Protein AF-A0A7V8FMD2-F1 (afdb_monomer)

Nearest PDB structures (foldseek):
  2rfq-assembly1_D  TM=7.035E-01  e=1.955E-19  Rhodococcus jostii RHA1
  2rfq-assembly1_B  TM=6.817E-01  e=6.940E-20  Rhodococcus jostii RHA1
  2rfq-assembly1_A  TM=6.848E-01  e=2.078E-19  Rhodococcus jostii RHA1
  3afe-assembly1_A  TM=6.856E-01  e=2.235E-18  Mycobacterium tuberculosis
  3afe-assembly1_C  TM=7.061E-01  e=1.477E-17  Mycobacterium tuberculosis

InterPro domains:
  IPR009100 Acyl-CoA dehydrogenase/oxidase, N-terminal and middle domain superfamily [SSF56645] (20-206)
  IPR037069 Acyl-CoA dehydrogenase/oxidase, N-terminal domain superfamily [G3DSA:1.10.540.10] (6-111)
  IPR046373 Acyl-CoA oxidase/dehydrogenase, middle domain superfamily [G3DSA:2.40.110.10] (114-206)

Foldseek 3Di:
DPPVQPDPDQADDPVLLVVLVVVCVVVCVVCVVVCVVVVHRDVVRVVSCVSSQNVQQCPDNVVRHDNVLVVVVVVPVLVSVQVVQQVVVVLVQLLFAPVLVCVQCVVPVPFREWEDEDPPFKAWEDDPQFIFIWGKAFQGFPLVVGQKYKYWHWYQDPVRDIWIKIFIDGSVQKDWDPDQDDPPSSVRSGTMITHDRHTGGHRRMWTPCSVVVQQNGNSSVPDVDPSRHGPPVVVVVVVVVVVVVVVVPVVDDDDDDDDDDDDDDDDDDDDDDDDDDDDDDD

Secondary structure (DSSP, 8-state):
--TTS-S---S--HHHHHHHHHHHHHHHHHHHHHHHHHTS--HHHHHHHHHTTGGGTTS-GGGTS--HHHHHHHH-HHHHHHHHHHHHHHHHHTTS-HHHHIIIIIT-TT--EEEE--TTSEEEEEETTEEEEEEEES--TTTTT-SEEEEEEEEE-TTS-EEEEEEEEEGGGPEEE-----SSSGGG---EEEEEEEEEEGGGEEEHHHHHSSS-SGGGGT---TTTS-THHHHHHHHHHHHHHHHTTTTS------------------------------

Solvent-accessible surface area (backbone atoms only — not comparable to full-atom values): 16215 Å² total; per-residue (Å²): 137,74,81,84,74,76,67,87,71,64,73,54,49,74,69,57,48,51,54,42,53,60,71,40,48,67,61,51,60,70,45,41,66,58,22,61,76,66,74,43,78,46,71,68,54,52,51,49,42,54,74,57,48,66,82,20,66,76,31,54,56,96,78,53,12,26,32,64,52,59,57,44,30,73,79,35,55,17,57,23,50,30,51,54,45,26,56,52,39,48,62,52,50,52,36,26,29,61,70,39,46,46,68,47,41,66,82,33,77,80,64,37,24,19,45,44,87,48,87,87,46,20,45,31,45,82,50,90,76,25,30,29,34,28,33,59,46,68,59,20,37,26,50,86,75,22,53,30,34,35,40,31,24,37,28,63,48,99,84,70,45,85,40,54,33,36,37,57,41,57,36,91,76,48,49,75,44,97,63,59,84,63,97,64,56,59,74,19,38,36,22,28,38,35,36,77,67,41,77,41,51,51,52,39,37,42,44,52,64,33,72,68,52,39,30,61,18,60,8,27,78,76,38,81,49,76,94,47,34,34,81,57,59,63,55,56,55,51,53,53,49,52,54,56,55,52,66,68,60,76,78,68,81,90,82,85,80,88,88,87,90,86,81,88,83,88,86,84,87,81,92,88,81,89,85,89,80,88,80,87,88,134

Organism: NCBI:txid1177982

pLDDT: mean 76.27, std 21.9, range [31.41, 98.62]

Radius of gyration: 27.49 Å; Cα contacts (8 Å, |Δi|>4): 417; chains: 1; bounding box: 80×67×60 Å

Structure (mmCIF, N/CA/C/O backbone):
data_AF-A0A7V8FMD2-F1
#
_entry.id   AF-A0A7V8FMD2-F1
#
loop_
_atom_site.group_PDB
_atom_site.id
_atom_site.type_symbol
_atom_site.label_atom_id
_atom_site.label_alt_id
_atom_site.label_comp_id
_atom_site.label_asym_id
_atom_site.label_entity_id
_atom_site.label_seq_id
_atom_site.pdbx_PDB_ins_code
_atom_site.Cartn_x
_atom_site.Cartn_y
_atom_site.Cartn_z
_atom_site.occupancy
_atom_site.B_iso_or_equiv
_atom_site.auth_seq_id
_atom_site.auth_comp_id
_atom_site.auth_asym_id
_atom_site.auth_atom_id
_atom_site.pdbx_PDB_model_num
ATOM 1 N N . MET A 1 1 ? 25.837 -16.710 -28.869 1.00 41.41 1 MET A N 1
ATOM 2 C CA . MET A 1 1 ? 25.405 -16.122 -27.575 1.00 41.41 1 MET A CA 1
ATOM 3 C C . MET A 1 1 ? 25.857 -14.673 -27.370 1.00 41.41 1 MET A C 1
ATOM 5 O O . MET A 1 1 ? 25.422 -14.062 -26.405 1.00 41.41 1 MET A O 1
ATOM 9 N N . GLU A 1 2 ? 26.666 -14.093 -28.263 1.00 33.00 2 GLU A N 1
ATOM 10 C CA . GLU A 1 2 ? 27.231 -12.740 -28.097 1.00 33.00 2 GLU A CA 1
ATOM 11 C C . GLU A 1 2 ? 26.461 -11.646 -28.868 1.00 33.00 2 GLU A C 1
ATOM 13 O O . GLU A 1 2 ? 26.586 -10.457 -28.595 1.00 33.00 2 GLU A O 1
ATOM 18 N N . THR A 1 3 ? 25.579 -12.041 -29.788 1.00 36.00 3 THR A N 1
ATOM 19 C CA . THR A 1 3 ? 24.938 -11.143 -30.763 1.00 36.00 3 THR A CA 1
ATOM 20 C C . THR A 1 3 ? 23.769 -10.312 -30.206 1.00 36.00 3 THR A C 1
ATOM 22 O O . THR A 1 3 ? 23.317 -9.380 -30.859 1.00 36.00 3 THR A O 1
ATOM 25 N N . VAL A 1 4 ? 23.287 -10.587 -28.986 1.00 42.62 4 VAL A N 1
ATOM 26 C CA . VAL A 1 4 ? 22.126 -9.883 -28.386 1.00 42.62 4 VAL A CA 1
ATOM 27 C C . VAL A 1 4 ? 22.539 -8.623 -27.599 1.00 42.62 4 VAL A C 1
ATOM 29 O O . VAL A 1 4 ? 21.689 -7.870 -27.126 1.00 42.62 4 VAL A O 1
ATOM 32 N N . LEU A 1 5 ? 23.842 -8.358 -27.447 1.00 43.47 5 LEU A N 1
ATOM 33 C CA . LEU A 1 5 ? 24.347 -7.272 -26.594 1.00 43.47 5 LEU A CA 1
ATOM 34 C C . LEU A 1 5 ? 24.591 -5.933 -27.315 1.00 43.47 5 LEU A C 1
ATOM 36 O O . LEU A 1 5 ? 24.797 -4.939 -26.626 1.00 43.47 5 LEU A O 1
ATOM 40 N N . ASN A 1 6 ? 24.518 -5.875 -28.652 1.00 38.69 6 ASN A N 1
ATOM 41 C CA . ASN A 1 6 ? 24.980 -4.711 -29.432 1.00 38.69 6 ASN A CA 1
ATOM 42 C C . ASN A 1 6 ? 23.919 -3.982 -30.282 1.00 38.69 6 ASN A C 1
ATOM 44 O O . ASN A 1 6 ? 24.276 -3.132 -31.093 1.00 38.69 6 ASN A O 1
ATOM 48 N N . ALA A 1 7 ? 22.622 -4.238 -30.098 1.00 35.38 7 ALA A N 1
ATOM 49 C CA . ALA A 1 7 ? 21.600 -3.376 -30.702 1.00 35.38 7 ALA A CA 1
ATOM 50 C C . ALA A 1 7 ? 21.401 -2.105 -29.847 1.00 35.38 7 ALA A C 1
ATOM 52 O O . ALA A 1 7 ? 21.340 -2.222 -28.617 1.00 35.38 7 ALA A O 1
ATOM 53 N N . PRO A 1 8 ? 21.260 -0.898 -30.438 1.00 39.81 8 PRO A N 1
ATOM 54 C CA . PRO A 1 8 ? 20.823 0.280 -29.696 1.00 39.81 8 PRO A CA 1
ATOM 55 C C . PRO A 1 8 ? 19.402 0.004 -29.200 1.00 39.81 8 PRO A C 1
ATOM 57 O O . PRO A 1 8 ? 18.446 0.096 -29.963 1.00 39.81 8 PRO A O 1
ATOM 60 N N . ARG A 1 9 ? 19.268 -0.434 -27.941 1.00 49.41 9 ARG A N 1
ATOM 61 C CA . ARG A 1 9 ? 17.976 -0.851 -27.389 1.00 49.41 9 ARG A CA 1
ATOM 62 C C . ARG A 1 9 ? 17.049 0.360 -27.293 1.00 49.41 9 ARG A C 1
ATOM 64 O O . ARG A 1 9 ? 17.129 1.143 -26.343 1.00 49.41 9 ARG A O 1
ATOM 71 N N . SER A 1 10 ? 16.196 0.490 -28.309 1.00 55.47 10 SER A N 1
ATOM 72 C CA . SER A 1 10 ? 14.899 1.153 -28.256 1.00 55.47 10 SER A CA 1
ATOM 73 C C . SER A 1 10 ? 14.120 0.688 -27.019 1.00 55.47 10 SER A C 1
ATOM 75 O O . SER A 1 10 ? 14.460 -0.318 -26.400 1.00 55.47 10 SER A O 1
ATOM 77 N N . VAL A 1 11 ? 13.141 1.506 -26.620 1.00 52.53 11 VAL A N 1
ATOM 78 C CA . VAL A 1 11 ? 12.255 1.361 -25.448 1.00 52.53 11 VAL A CA 1
ATOM 79 C C . VAL A 1 11 ? 12.168 -0.081 -24.930 1.00 52.53 11 VAL A C 1
ATOM 81 O O . VAL A 1 11 ? 11.695 -0.953 -25.646 1.00 52.53 11 VAL A O 1
ATOM 84 N N . LEU A 1 12 ? 12.608 -0.308 -23.689 1.00 60.19 12 LEU A N 1
ATOM 85 C CA . LEU A 1 12 ? 12.536 -1.624 -23.048 1.00 60.19 12 LEU A CA 1
ATOM 86 C C . LEU A 1 12 ? 11.069 -1.998 -22.790 1.00 60.19 12 LEU A C 1
ATOM 88 O O . LEU A 1 12 ? 10.354 -1.214 -22.158 1.00 60.19 12 LEU A O 1
ATOM 92 N N . ASP A 1 13 ? 10.645 -3.174 -23.252 1.00 65.25 13 ASP A N 1
ATOM 93 C CA . ASP A 1 13 ? 9.372 -3.786 -22.866 1.00 65.25 13 ASP A CA 1
ATOM 94 C C . ASP A 1 13 ? 9.493 -4.470 -21.488 1.00 65.25 13 ASP A C 1
ATOM 96 O O . ASP A 1 13 ? 10.574 -4.894 -21.068 1.00 65.25 13 ASP A O 1
ATOM 100 N N . SER A 1 14 ? 8.383 -4.584 -20.759 1.00 60.62 14 SER A N 1
ATOM 101 C CA . SER A 1 14 ? 8.321 -5.276 -19.466 1.00 60.62 14 SER A CA 1
ATOM 102 C C . SER A 1 14 ? 8.755 -6.742 -19.597 1.00 60.62 14 SER A C 1
ATOM 104 O O . SER A 1 14 ? 9.478 -7.241 -18.734 1.00 60.62 14 SER A O 1
ATOM 106 N N . ALA A 1 15 ? 8.393 -7.410 -20.701 1.00 62.34 15 ALA A N 1
ATOM 107 C CA . ALA A 1 15 ? 8.840 -8.770 -21.006 1.00 62.34 15 ALA A CA 1
ATOM 108 C C . ALA A 1 15 ? 10.363 -8.848 -21.240 1.00 62.34 15 ALA A C 1
ATOM 110 O O . ALA A 1 15 ? 11.024 -9.759 -20.736 1.00 62.34 15 ALA A O 1
ATOM 111 N N . ASP A 1 16 ? 10.947 -7.847 -21.909 1.00 71.19 16 ASP A N 1
ATOM 112 C CA . ASP A 1 16 ? 12.396 -7.766 -22.142 1.00 71.19 16 ASP A CA 1
ATOM 113 C C . ASP A 1 16 ? 13.184 -7.565 -20.842 1.00 71.19 16 ASP A C 1
ATOM 115 O O . ASP A 1 16 ? 14.291 -8.086 -20.687 1.00 71.19 16 ASP A O 1
ATOM 119 N N . LEU A 1 17 ? 12.625 -6.818 -19.886 1.00 71.56 17 LEU A N 1
ATOM 120 C CA . LEU A 1 17 ? 13.235 -6.591 -18.575 1.00 71.56 17 LEU A CA 1
ATOM 121 C C . LEU A 1 17 ? 13.234 -7.858 -17.714 1.00 71.56 17 LEU A C 1
ATOM 123 O O . LEU A 1 17 ? 14.233 -8.134 -17.046 1.00 71.56 17 LEU A O 1
ATOM 127 N N . VAL A 1 18 ? 12.156 -8.647 -17.762 1.00 73.19 18 VAL A N 1
ATOM 128 C CA . VAL A 1 18 ? 12.085 -9.951 -17.086 1.00 73.19 18 VAL A CA 1
ATOM 129 C C . VAL A 1 18 ? 13.091 -10.924 -17.703 1.00 73.19 18 VAL A C 1
ATOM 131 O O . VAL A 1 18 ? 13.931 -11.461 -16.980 1.00 73.19 18 VAL A O 1
ATOM 134 N N . ALA A 1 19 ? 13.115 -11.064 -19.030 1.00 76.94 19 ALA A N 1
ATOM 135 C CA . ALA A 1 19 ? 14.080 -11.924 -19.719 1.00 76.94 19 ALA A CA 1
ATOM 136 C C . ALA A 1 19 ? 15.542 -11.494 -19.462 1.00 76.94 19 ALA A C 1
ATOM 138 O O . ALA A 1 19 ? 16.426 -12.326 -19.238 1.00 76.94 19 ALA A O 1
ATOM 139 N N . ALA A 1 20 ? 15.816 -10.184 -19.431 1.00 78.12 20 ALA A N 1
ATOM 140 C CA . ALA A 1 20 ? 17.133 -9.654 -19.080 1.00 78.12 20 ALA A CA 1
ATOM 141 C C . ALA A 1 20 ? 17.520 -9.960 -17.623 1.00 78.12 20 ALA A C 1
ATOM 143 O O . ALA A 1 20 ? 18.693 -10.230 -17.345 1.00 78.12 20 ALA A O 1
ATOM 144 N N . ALA A 1 21 ? 16.562 -9.938 -16.691 1.00 78.50 21 ALA A N 1
ATOM 145 C CA . ALA A 1 21 ? 16.792 -10.313 -15.299 1.00 78.50 21 ALA A CA 1
ATOM 146 C C . ALA A 1 21 ? 17.094 -11.813 -15.164 1.00 78.50 21 ALA A C 1
ATOM 148 O O . ALA A 1 21 ? 18.040 -12.182 -14.464 1.00 78.50 21 ALA A O 1
ATOM 149 N N . GLU A 1 22 ? 16.365 -12.672 -15.880 1.00 81.00 22 GLU A N 1
ATOM 150 C CA . GLU A 1 22 ? 16.595 -14.121 -15.898 1.00 81.00 22 GLU A CA 1
ATOM 151 C C . GLU A 1 22 ? 17.977 -14.478 -16.459 1.00 81.00 22 GLU A C 1
ATOM 153 O O . GLU A 1 22 ? 18.739 -15.224 -15.835 1.00 81.00 22 GLU A O 1
ATOM 158 N N . ALA A 1 23 ? 18.369 -13.863 -17.577 1.00 86.38 23 ALA A N 1
ATOM 159 C CA . ALA A 1 23 ? 19.679 -14.073 -18.195 1.00 86.38 23 ALA A CA 1
ATOM 160 C C . ALA A 1 23 ? 20.858 -13.634 -17.300 1.00 86.38 23 ALA A C 1
ATOM 162 O O . ALA A 1 23 ? 21.989 -14.100 -17.469 1.00 86.38 23 ALA A O 1
ATOM 163 N N . MET A 1 24 ? 20.617 -12.750 -16.327 1.00 85.06 24 MET A N 1
ATOM 164 C CA . MET A 1 24 ? 21.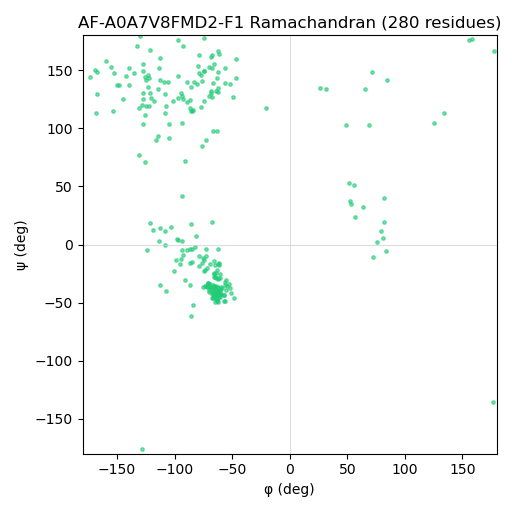625 -12.301 -15.365 1.00 85.06 24 MET A CA 1
ATOM 165 C C . MET A 1 24 ? 21.876 -13.302 -14.230 1.00 85.06 24 MET A C 1
ATOM 167 O O . MET A 1 24 ? 22.926 -13.226 -13.584 1.00 85.06 24 MET A O 1
ATOM 171 N N . ILE A 1 25 ? 20.968 -14.255 -13.986 1.00 82.12 25 ILE A N 1
ATOM 172 C CA . ILE A 1 25 ? 21.018 -15.157 -12.823 1.00 82.12 25 ILE A CA 1
ATOM 173 C C . ILE A 1 25 ? 22.338 -15.947 -12.729 1.00 82.12 25 ILE A C 1
ATOM 175 O O . ILE A 1 25 ? 22.939 -15.929 -11.648 1.00 82.12 25 ILE A O 1
ATOM 179 N N . PRO A 1 26 ? 22.851 -16.609 -13.790 1.00 89.56 26 PRO A N 1
ATOM 180 C CA . PRO A 1 26 ? 24.098 -17.374 -13.695 1.00 89.56 26 PRO A CA 1
ATOM 181 C C . PRO A 1 26 ? 25.302 -16.495 -13.333 1.00 89.56 26 PRO A C 1
ATOM 183 O O . PRO A 1 26 ? 26.081 -16.838 -12.444 1.00 89.56 26 PRO A O 1
ATOM 186 N N . PHE A 1 27 ? 25.404 -15.317 -13.953 1.00 88.25 27 PHE A N 1
ATOM 187 C CA . PHE A 1 27 ? 26.476 -14.357 -13.6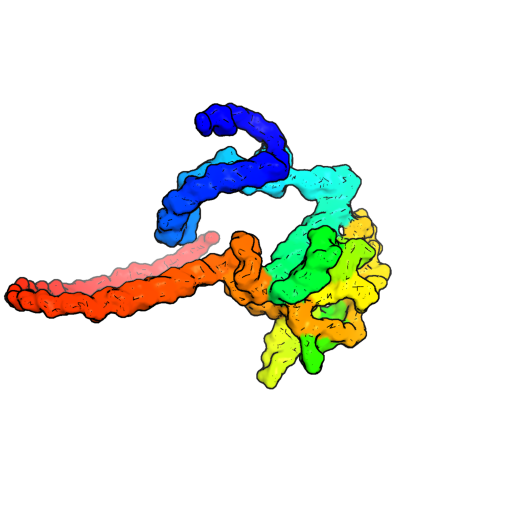91 1.00 88.25 27 PHE A CA 1
ATOM 188 C C . PHE A 1 27 ? 26.415 -13.797 -12.262 1.00 88.25 27 PHE A C 1
ATOM 190 O O . PHE A 1 27 ? 27.432 -13.707 -11.577 1.00 88.25 27 PHE A O 1
ATOM 197 N N . LEU A 1 28 ? 25.222 -13.443 -11.776 1.00 85.38 28 LEU A N 1
ATOM 198 C CA . LEU A 1 28 ? 25.057 -12.947 -10.409 1.00 85.38 28 LEU A CA 1
ATOM 199 C C . LEU A 1 28 ? 25.382 -14.028 -9.369 1.00 85.38 28 LEU A C 1
ATOM 201 O O . LEU A 1 28 ? 25.963 -13.710 -8.333 1.00 85.38 28 LEU A O 1
ATOM 205 N N . ARG A 1 29 ? 25.063 -15.302 -9.646 1.00 80.06 29 ARG A N 1
ATOM 206 C CA . ARG A 1 29 ? 25.451 -16.436 -8.788 1.00 80.06 29 ARG A CA 1
ATOM 207 C C . ARG A 1 29 ? 26.969 -16.582 -8.699 1.00 80.06 29 ARG A C 1
ATOM 209 O O . ARG A 1 29 ? 27.485 -16.739 -7.596 1.00 80.06 29 ARG A O 1
ATOM 216 N N . GLU A 1 30 ? 27.673 -16.463 -9.822 1.00 91.50 30 GLU A N 1
ATOM 217 C CA . GLU A 1 30 ? 29.141 -16.480 -9.866 1.00 91.50 30 GLU A CA 1
ATOM 218 C C . GLU A 1 30 ? 29.757 -15.327 -9.049 1.00 91.50 30 GLU A C 1
ATOM 220 O O . GLU A 1 30 ? 30.705 -15.536 -8.294 1.00 91.50 30 GLU A O 1
ATOM 225 N N . LYS A 1 31 ? 29.197 -14.110 -9.143 1.00 87.12 31 LYS A N 1
ATOM 226 C CA . LYS A 1 31 ? 29.708 -12.912 -8.442 1.00 87.12 31 LYS A CA 1
ATOM 227 C C . LYS A 1 31 ? 29.220 -12.750 -7.000 1.00 87.12 31 LYS A C 1
ATOM 229 O O . LYS A 1 31 ? 29.666 -11.834 -6.301 1.00 87.12 31 LYS A O 1
ATOM 234 N N . ALA A 1 32 ? 28.334 -13.620 -6.517 1.00 78.06 32 ALA A N 1
ATOM 235 C CA . ALA A 1 32 ? 27.777 -13.522 -5.170 1.00 78.06 32 ALA A CA 1
ATOM 236 C C . ALA A 1 32 ? 28.839 -13.603 -4.046 1.00 78.06 32 ALA A C 1
ATOM 238 O O . ALA A 1 32 ? 28.768 -12.782 -3.128 1.00 78.06 32 ALA A O 1
ATOM 239 N N . PRO A 1 33 ? 29.853 -14.498 -4.084 1.00 84.81 33 PRO A N 1
ATOM 240 C CA . PRO A 1 33 ? 30.896 -14.542 -3.053 1.00 84.81 33 PRO A CA 1
ATOM 241 C C . PRO A 1 33 ? 31.734 -13.257 -2.981 1.00 84.81 33 PRO A C 1
ATOM 243 O O . PRO A 1 33 ? 31.999 -12.755 -1.889 1.00 84.81 33 PRO A O 1
ATOM 246 N N . GLU A 1 34 ? 32.104 -12.694 -4.137 1.00 86.62 34 GLU A N 1
ATOM 247 C CA . GLU A 1 34 ? 32.814 -11.411 -4.237 1.00 86.62 34 GLU A CA 1
ATOM 248 C C . GLU A 1 34 ? 31.964 -10.273 -3.659 1.00 86.62 34 GLU A C 1
ATOM 250 O O . GLU A 1 34 ? 32.428 -9.523 -2.802 1.00 86.62 34 GLU A O 1
ATOM 255 N N . THR A 1 35 ? 30.699 -10.195 -4.077 1.00 72.81 35 THR A N 1
ATOM 256 C CA . THR A 1 35 ? 29.735 -9.190 -3.605 1.00 72.81 35 THR A CA 1
ATOM 257 C C . THR A 1 35 ? 29.579 -9.235 -2.083 1.00 72.81 35 THR A C 1
ATOM 259 O O . THR A 1 35 ? 29.610 -8.197 -1.420 1.00 72.81 35 THR A O 1
ATOM 262 N N . ASN A 1 36 ? 29.480 -10.438 -1.505 1.00 74.19 36 ASN A N 1
ATOM 263 C CA . ASN A 1 36 ? 29.397 -10.624 -0.057 1.00 74.19 36 ASN A CA 1
ATOM 264 C C . ASN A 1 36 ? 30.677 -10.155 0.654 1.00 74.19 36 ASN A C 1
ATOM 266 O O . ASN A 1 36 ? 30.589 -9.458 1.663 1.00 74.19 36 ASN A O 1
ATOM 270 N N . LYS A 1 37 ? 31.860 -10.488 0.118 1.00 82.44 37 LYS A N 1
ATOM 271 C CA . LYS A 1 37 ? 33.154 -10.062 0.679 1.00 82.44 37 LYS A CA 1
ATOM 272 C C . LYS A 1 37 ? 33.323 -8.539 0.641 1.00 82.44 37 LYS A C 1
ATOM 274 O O . LYS A 1 37 ? 33.814 -7.957 1.604 1.00 82.44 37 LYS A O 1
ATOM 279 N N . LEU A 1 38 ? 32.903 -7.896 -0.449 1.00 82.12 38 LEU A N 1
ATOM 280 C CA . LEU A 1 38 ? 32.977 -6.442 -0.627 1.00 82.12 38 LEU A CA 1
ATOM 281 C C . LEU A 1 38 ? 31.899 -5.677 0.151 1.00 82.12 38 LEU A C 1
ATOM 283 O O . LEU A 1 38 ? 32.015 -4.464 0.310 1.00 82.12 38 LEU A O 1
ATOM 287 N N . ARG A 1 39 ? 30.847 -6.365 0.619 1.00 77.75 39 ARG A N 1
ATOM 288 C CA . ARG A 1 39 ? 29.629 -5.765 1.198 1.00 77.75 39 ARG A CA 1
ATOM 289 C C . ARG A 1 39 ? 28.931 -4.775 0.252 1.00 77.75 39 ARG A C 1
ATOM 291 O O . ARG A 1 39 ? 28.193 -3.902 0.696 1.00 77.75 39 ARG A O 1
ATOM 298 N N . ARG A 1 40 ? 29.167 -4.920 -1.055 1.00 77.44 40 ARG A N 1
ATOM 299 C CA . ARG A 1 40 ? 28.540 -4.171 -2.152 1.00 77.44 40 ARG A CA 1
ATOM 300 C C . ARG A 1 40 ? 28.695 -4.952 -3.462 1.00 77.44 40 ARG A C 1
ATOM 302 O O . ARG A 1 40 ? 29.638 -5.738 -3.570 1.00 77.44 40 ARG A O 1
ATOM 309 N N . PRO A 1 41 ? 27.849 -4.719 -4.480 1.00 81.19 41 PRO A N 1
ATOM 310 C CA . PRO A 1 41 ? 28.117 -5.212 -5.828 1.00 81.19 41 PRO A CA 1
ATOM 311 C C . PRO A 1 41 ? 29.476 -4.710 -6.335 1.00 81.19 41 PRO A C 1
ATOM 313 O O . PRO A 1 41 ? 29.828 -3.541 -6.126 1.00 81.19 41 PRO A O 1
ATOM 316 N N . SER A 1 42 ? 30.235 -5.582 -7.002 1.00 87.50 42 SER A N 1
ATOM 317 C CA . SER A 1 42 ? 31.466 -5.177 -7.684 1.00 87.50 42 SER A CA 1
ATOM 318 C C . SER A 1 42 ? 31.157 -4.288 -8.887 1.00 87.50 42 SER A C 1
ATOM 320 O O . SER A 1 42 ? 30.031 -4.259 -9.400 1.00 87.50 42 SER A O 1
ATOM 322 N N . ASP A 1 43 ? 32.159 -3.555 -9.365 1.00 90.06 43 ASP A N 1
ATOM 323 C CA . ASP A 1 43 ? 31.971 -2.625 -10.482 1.00 90.06 43 ASP A CA 1
ATOM 324 C C . ASP A 1 43 ? 31.598 -3.367 -11.775 1.00 90.06 43 ASP A C 1
ATOM 326 O O . ASP A 1 43 ? 30.819 -2.857 -12.579 1.00 90.06 43 ASP A O 1
ATOM 330 N N . THR A 1 44 ? 32.033 -4.623 -11.908 1.00 90.88 44 THR A N 1
ATOM 331 C CA . THR A 1 44 ? 31.626 -5.551 -12.971 1.00 90.88 44 THR A CA 1
ATOM 332 C C . THR A 1 44 ? 30.136 -5.890 -12.896 1.00 90.88 44 THR A C 1
ATOM 334 O O . THR A 1 44 ? 29.438 -5.856 -13.911 1.00 90.88 44 THR A O 1
ATOM 337 N N . VAL A 1 45 ? 29.613 -6.176 -11.695 1.00 84.50 45 VAL A N 1
ATOM 338 C CA . VAL A 1 45 ? 28.173 -6.407 -11.489 1.00 84.50 45 VAL A CA 1
ATOM 339 C C . VAL A 1 45 ? 27.383 -5.142 -11.809 1.00 84.50 45 VAL A C 1
ATOM 341 O O . VAL A 1 45 ? 26.408 -5.200 -12.558 1.00 84.50 45 VAL A O 1
ATOM 344 N N . ARG A 1 46 ? 27.838 -3.983 -11.317 1.00 86.56 46 ARG A N 1
ATOM 345 C CA . ARG A 1 46 ? 27.232 -2.681 -11.623 1.00 86.56 46 ARG A CA 1
ATOM 346 C C . ARG A 1 46 ? 27.192 -2.415 -13.129 1.00 86.56 46 ARG A C 1
ATOM 348 O O . ARG A 1 46 ? 26.148 -2.024 -13.645 1.00 86.56 46 ARG A O 1
ATOM 355 N N . ALA A 1 47 ? 28.301 -2.619 -13.837 1.00 88.56 47 ALA A N 1
ATOM 356 C CA . ALA A 1 47 ? 28.383 -2.399 -15.277 1.00 88.56 47 ALA A CA 1
ATOM 357 C C . ALA A 1 47 ? 27.395 -3.290 -16.040 1.00 88.56 47 ALA A C 1
ATOM 359 O O . ALA A 1 47 ? 26.670 -2.803 -16.908 1.00 88.56 47 ALA A O 1
ATOM 360 N N . ARG A 1 48 ? 27.294 -4.571 -15.666 1.00 82.88 48 ARG A N 1
ATOM 361 C CA . ARG A 1 48 ? 26.411 -5.522 -16.346 1.00 82.88 48 ARG A CA 1
ATOM 362 C C . ARG A 1 48 ? 24.927 -5.286 -16.050 1.00 82.88 48 ARG A C 1
ATOM 364 O O . ARG A 1 48 ? 24.119 -5.388 -16.965 1.00 82.88 48 ARG A O 1
ATOM 371 N N . LEU A 1 49 ? 24.571 -4.872 -14.829 1.00 79.88 49 LEU A N 1
ATOM 372 C CA . LEU A 1 49 ? 23.214 -4.405 -14.500 1.00 79.88 49 LEU A CA 1
ATOM 373 C C . LEU A 1 49 ? 22.806 -3.189 -15.348 1.00 79.88 49 LEU A C 1
ATOM 375 O O . LEU A 1 49 ? 21.683 -3.131 -15.847 1.00 79.88 49 LEU A O 1
ATOM 379 N N . LYS A 1 50 ? 23.725 -2.230 -15.543 1.00 82.94 50 LYS A N 1
ATOM 380 C CA . LYS A 1 50 ? 23.491 -1.063 -16.409 1.00 82.94 50 LYS A CA 1
ATOM 381 C C . LYS A 1 50 ? 23.330 -1.469 -17.875 1.00 82.94 50 LYS A C 1
ATOM 383 O O . LYS A 1 50 ? 22.391 -1.012 -18.517 1.00 82.94 50 LYS A O 1
ATOM 388 N N . ALA A 1 51 ? 24.199 -2.344 -18.383 1.00 83.81 51 ALA A N 1
ATOM 389 C CA . ALA A 1 51 ? 24.137 -2.839 -19.761 1.00 83.81 51 ALA A CA 1
ATOM 390 C C . ALA A 1 51 ? 22.856 -3.648 -20.046 1.00 83.81 51 ALA A C 1
ATOM 392 O O . ALA A 1 51 ? 22.279 -3.544 -21.127 1.00 83.81 51 ALA A O 1
ATOM 393 N N . ALA A 1 52 ? 22.368 -4.406 -19.060 1.00 80.00 52 ALA A N 1
ATOM 394 C CA . ALA A 1 52 ? 21.111 -5.147 -19.146 1.00 80.00 52 ALA A CA 1
ATOM 395 C C . ALA A 1 52 ? 19.861 -4.246 -19.087 1.00 80.00 52 ALA A C 1
ATOM 397 O O . ALA A 1 52 ? 18.757 -4.722 -19.316 1.00 80.00 52 ALA A O 1
ATOM 398 N N . GLY A 1 53 ? 20.002 -2.951 -18.777 1.00 75.19 53 GLY A N 1
ATOM 399 C CA . GLY A 1 53 ? 18.877 -2.016 -18.687 1.00 75.19 53 GLY A CA 1
ATOM 400 C C . GLY A 1 53 ? 18.020 -2.160 -17.425 1.00 75.19 53 GLY A C 1
ATOM 401 O O . GLY A 1 53 ? 17.085 -1.385 -17.253 1.00 75.19 53 GLY A O 1
ATOM 402 N N . LEU A 1 54 ? 18.373 -3.070 -16.512 1.00 77.81 54 LEU A N 1
ATOM 403 C CA . LEU A 1 54 ? 17.606 -3.379 -15.296 1.00 77.81 54 LEU A CA 1
ATOM 404 C C . LEU A 1 54 ? 17.509 -2.198 -14.320 1.00 77.81 54 LEU A C 1
ATOM 406 O O . LEU A 1 54 ? 16.551 -2.088 -13.565 1.00 77.81 54 LEU A O 1
ATOM 410 N N . ALA A 1 55 ? 18.463 -1.265 -14.374 1.00 79.44 55 ALA A N 1
ATOM 411 C CA . ALA A 1 55 ? 18.418 -0.027 -13.593 1.00 79.44 55 ALA A CA 1
ATOM 412 C C . ALA A 1 55 ? 17.381 0.996 -14.107 1.00 79.44 55 ALA A C 1
ATOM 414 O O . ALA A 1 55 ? 17.243 2.067 -13.523 1.00 79.44 55 ALA A O 1
ATOM 415 N N . ARG A 1 56 ? 16.697 0.709 -15.223 1.00 73.81 56 ARG A N 1
A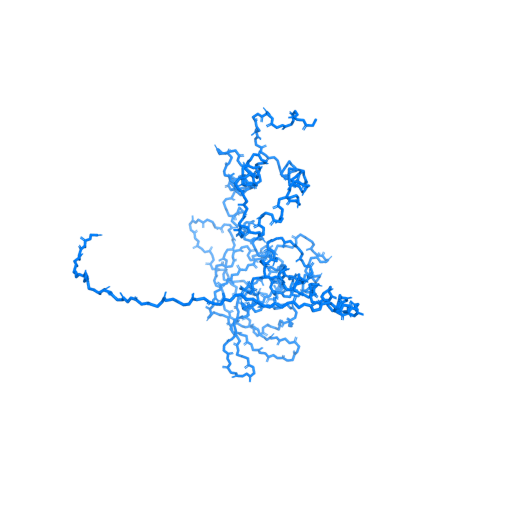TOM 416 C CA . ARG A 1 56 ? 15.856 1.670 -15.950 1.00 73.81 56 ARG A CA 1
ATOM 417 C C . ARG A 1 56 ? 14.360 1.345 -15.899 1.00 73.81 56 ARG A C 1
ATOM 419 O O . ARG A 1 56 ? 13.602 1.932 -16.665 1.00 73.81 56 ARG A O 1
ATOM 426 N N . VAL A 1 57 ? 13.948 0.439 -15.006 1.00 71.44 57 VAL A N 1
ATOM 427 C CA . VAL A 1 57 ? 12.568 -0.077 -14.887 1.00 71.44 57 VAL A CA 1
ATOM 428 C C . VAL A 1 57 ? 11.520 1.031 -14.732 1.00 71.44 57 VAL A C 1
ATOM 430 O O . VAL A 1 57 ? 10.446 0.891 -15.298 1.00 71.44 57 VAL A O 1
ATOM 433 N N . TRP A 1 58 ? 11.846 2.123 -14.025 1.00 67.00 58 TRP A N 1
ATOM 434 C CA . TRP A 1 58 ? 10.999 3.319 -13.848 1.00 67.00 58 TRP A CA 1
ATOM 435 C C . TRP A 1 58 ? 11.682 4.606 -14.356 1.00 67.00 58 TRP A C 1
ATOM 437 O O . TRP A 1 58 ? 11.339 5.716 -13.951 1.00 67.00 58 TRP A O 1
ATOM 447 N N . GLN A 1 59 ? 12.716 4.486 -15.197 1.00 68.69 59 GLN A N 1
ATOM 448 C CA . GLN A 1 59 ? 13.449 5.651 -15.698 1.00 68.69 59 GLN A CA 1
ATOM 449 C C . GLN A 1 59 ? 12.711 6.268 -16.902 1.00 68.69 59 GLN A C 1
ATOM 451 O O . GLN A 1 59 ? 12.274 5.530 -17.785 1.00 68.69 59 GLN A O 1
ATOM 456 N N . PRO A 1 60 ? 12.643 7.610 -17.029 1.00 66.56 60 PRO A N 1
ATOM 457 C CA . PRO A 1 60 ? 11.986 8.254 -18.161 1.00 66.56 60 PRO A CA 1
ATOM 458 C C . PRO A 1 60 ? 12.447 7.751 -19.534 1.00 66.56 60 PRO A C 1
ATOM 460 O O . PRO A 1 60 ? 13.650 7.643 -19.788 1.00 66.56 60 PRO A O 1
ATOM 463 N N . LYS A 1 61 ? 11.498 7.561 -20.466 1.00 63.78 61 LYS A N 1
ATOM 464 C CA . LYS A 1 61 ? 11.776 7.093 -21.843 1.00 63.78 61 LYS A CA 1
ATOM 465 C C . LYS A 1 61 ? 12.842 7.918 -22.574 1.00 63.78 61 LYS A C 1
ATOM 467 O O . LYS A 1 61 ? 13.629 7.352 -23.322 1.00 63.78 61 LYS A O 1
ATOM 472 N N . ARG A 1 62 ? 12.926 9.235 -22.326 1.00 70.31 62 ARG A N 1
ATOM 473 C CA . ARG A 1 62 ? 13.959 10.113 -22.926 1.00 70.31 62 ARG A CA 1
ATOM 474 C C . ARG A 1 62 ? 15.399 9.738 -22.541 1.00 70.31 62 ARG A C 1
ATOM 476 O O . ARG A 1 62 ? 16.329 10.170 -23.205 1.00 70.31 62 ARG A O 1
ATOM 483 N N . TYR A 1 63 ? 15.575 8.939 -21.488 1.00 71.94 63 TYR A N 1
ATOM 484 C CA . TYR A 1 63 ? 16.857 8.369 -21.061 1.00 71.94 63 TYR A CA 1
ATOM 485 C C . TYR A 1 63 ? 16.945 6.848 -21.324 1.00 71.94 63 TYR A C 1
ATOM 487 O O . TYR A 1 63 ? 17.859 6.182 -20.842 1.00 71.94 63 TYR A O 1
ATOM 495 N N . GLY A 1 64 ? 16.002 6.285 -22.091 1.00 65.44 64 GLY A N 1
ATOM 496 C CA . GLY A 1 64 ? 15.986 4.879 -22.504 1.00 65.44 64 GLY A CA 1
ATOM 497 C C . GLY A 1 64 ? 15.436 3.887 -21.473 1.00 65.44 64 GLY A C 1
ATOM 498 O O . GLY A 1 64 ? 15.755 2.704 -21.564 1.00 65.44 64 GLY A O 1
ATOM 499 N N . GLY A 1 65 ? 14.664 4.343 -20.481 1.00 70.88 65 GLY A N 1
ATOM 500 C CA . GLY A 1 65 ? 13.977 3.466 -19.526 1.00 70.88 65 GLY A CA 1
ATOM 501 C C . GLY A 1 65 ? 12.519 3.167 -19.862 1.00 70.88 65 GLY A C 1
ATOM 502 O O . GLY A 1 65 ? 11.964 3.703 -20.826 1.00 70.88 65 GLY A O 1
ATOM 503 N N . ALA A 1 66 ? 11.910 2.310 -19.046 1.00 65.38 66 ALA A N 1
ATOM 504 C CA . ALA A 1 66 ? 10.472 2.099 -19.028 1.00 65.38 66 ALA A CA 1
ATOM 505 C C . ALA A 1 66 ? 9.860 3.104 -18.041 1.00 65.38 66 ALA A C 1
ATOM 507 O O . ALA A 1 66 ? 10.255 3.190 -16.885 1.00 65.38 66 ALA A O 1
ATOM 508 N N . ASP A 1 67 ? 8.927 3.924 -18.516 1.00 69.69 67 ASP A N 1
ATOM 509 C CA . ASP A 1 67 ? 8.257 4.937 -17.696 1.00 69.69 67 ASP A CA 1
ATOM 510 C C . ASP A 1 67 ? 6.751 4.736 -17.820 1.00 69.69 67 ASP A C 1
ATOM 512 O O . ASP A 1 67 ? 6.052 5.461 -18.536 1.00 69.69 67 ASP A O 1
ATOM 516 N N . ILE A 1 68 ? 6.289 3.644 -17.207 1.00 72.56 68 ILE A N 1
ATOM 517 C CA . ILE A 1 68 ? 4.888 3.218 -17.241 1.00 72.56 68 ILE A CA 1
ATOM 518 C C . ILE A 1 68 ? 4.020 4.288 -16.572 1.00 72.56 68 ILE A C 1
ATOM 520 O O . ILE A 1 68 ? 3.010 4.691 -17.141 1.00 72.56 68 ILE A O 1
ATOM 524 N N . LEU A 1 69 ? 4.463 4.841 -15.436 1.00 75.75 69 LEU A N 1
ATOM 525 C CA . LEU A 1 69 ? 3.739 5.899 -14.729 1.00 75.75 69 LEU A CA 1
ATOM 526 C C . LEU A 1 69 ? 3.612 7.176 -15.565 1.00 75.75 69 LEU A C 1
ATOM 528 O O . LEU A 1 69 ? 2.529 7.750 -15.616 1.00 75.75 69 LEU A O 1
ATOM 532 N N . ARG A 1 70 ? 4.647 7.608 -16.299 1.00 71.31 70 ARG A N 1
ATOM 533 C CA . ARG A 1 70 ? 4.503 8.737 -17.237 1.00 71.31 70 ARG A CA 1
ATOM 534 C C . ARG A 1 70 ? 3.637 8.402 -18.439 1.00 71.31 70 ARG A C 1
ATOM 536 O O . ARG A 1 70 ? 2.974 9.297 -18.955 1.00 71.31 70 ARG A O 1
ATOM 543 N N . ALA A 1 71 ? 3.667 7.164 -18.929 1.00 72.06 71 ALA A N 1
ATOM 544 C CA . ALA A 1 71 ? 2.794 6.747 -20.022 1.00 72.06 71 ALA A CA 1
ATOM 545 C C . ALA A 1 71 ? 1.319 6.835 -19.603 1.00 72.06 71 ALA A C 1
ATOM 547 O O . ALA A 1 71 ? 0.542 7.474 -20.306 1.00 72.06 71 ALA A O 1
ATOM 548 N N . VAL A 1 72 ? 0.969 6.305 -18.427 1.00 73.12 72 VAL A N 1
ATOM 549 C CA . VAL A 1 72 ? -0.367 6.450 -17.823 1.00 73.12 72 VAL A CA 1
ATOM 550 C C . VAL A 1 72 ? -0.670 7.923 -17.529 1.00 73.12 72 VAL A C 1
ATOM 552 O O . VAL A 1 72 ? -1.742 8.420 -17.862 1.00 73.12 72 VAL A O 1
ATOM 555 N N . GLY A 1 73 ? 0.303 8.659 -16.991 1.00 81.75 73 GLY A N 1
ATOM 556 C CA . GLY A 1 73 ? 0.164 10.061 -16.596 1.00 81.75 73 GLY A CA 1
ATOM 557 C C . GLY A 1 73 ? -0.067 11.023 -17.760 1.00 81.75 73 GLY A C 1
ATOM 558 O O . GLY A 1 73 ? -0.687 12.063 -17.567 1.00 81.75 73 GLY A O 1
ATOM 559 N N . ARG A 1 74 ? 0.372 10.670 -18.979 1.00 74.62 74 ARG A N 1
ATOM 560 C CA . ARG A 1 74 ? 0.007 11.395 -20.209 1.00 74.62 74 ARG A CA 1
ATOM 561 C C . ARG A 1 74 ? -1.489 11.315 -20.513 1.00 74.62 74 ARG A C 1
ATOM 563 O O . ARG A 1 74 ? -1.996 12.232 -21.145 1.00 74.62 74 ARG A O 1
ATOM 570 N N . GLY A 1 75 ? -2.156 10.236 -20.102 1.00 79.06 75 GLY A N 1
ATOM 571 C CA . GLY A 1 75 ? -3.610 10.110 -20.178 1.00 79.06 75 GLY A CA 1
ATOM 572 C C . GLY A 1 75 ? -4.293 10.760 -18.976 1.00 79.06 75 GLY A C 1
ATOM 573 O O . GLY A 1 75 ? -5.171 11.597 -19.145 1.00 79.06 75 GLY A O 1
ATOM 574 N N . CYS A 1 76 ? -3.866 10.409 -17.760 1.00 83.56 76 CYS A N 1
ATOM 575 C CA . CYS A 1 76 ? -4.420 10.954 -16.525 1.00 83.56 76 CYS A CA 1
ATOM 576 C C . CYS A 1 76 ? -3.389 10.917 -15.388 1.00 83.56 76 CYS A C 1
ATOM 578 O O . CYS A 1 76 ? -3.004 9.846 -14.910 1.00 83.56 76 CYS A O 1
ATOM 580 N N . GLY A 1 77 ? -2.967 12.094 -14.912 1.00 79.94 77 GLY A N 1
ATOM 581 C CA . GLY A 1 77 ? -2.040 12.210 -13.779 1.00 79.94 77 GLY A CA 1
ATOM 582 C C . GLY A 1 77 ? -2.581 11.571 -12.496 1.00 79.94 77 GLY A C 1
ATOM 583 O O . GLY A 1 77 ? -1.829 10.928 -11.768 1.00 79.94 77 GLY A O 1
ATOM 584 N N . SER A 1 78 ? -3.891 11.670 -12.261 1.00 89.31 78 SER A N 1
ATOM 585 C CA . SER A 1 78 ? -4.561 11.062 -11.109 1.00 89.31 78 SER A CA 1
ATOM 586 C C . SER A 1 78 ? -4.481 9.535 -11.123 1.00 89.31 78 SER A C 1
ATOM 588 O O . SER A 1 78 ? -4.113 8.929 -10.123 1.00 89.31 78 SER A O 1
ATOM 590 N N . THR A 1 79 ? -4.758 8.907 -12.268 1.00 82.19 79 THR A N 1
ATOM 591 C CA . THR A 1 79 ? -4.669 7.447 -12.422 1.00 82.19 79 THR A CA 1
ATOM 592 C C . THR A 1 79 ? -3.232 6.965 -12.263 1.00 82.19 79 THR A C 1
ATOM 594 O O . THR A 1 79 ? -2.992 5.957 -11.607 1.00 82.19 79 THR A O 1
ATOM 597 N N . ALA A 1 80 ? -2.257 7.703 -12.804 1.00 82.50 80 ALA A N 1
ATOM 598 C CA . ALA A 1 80 ? -0.846 7.382 -12.607 1.00 82.50 80 ALA A CA 1
ATOM 599 C C . ALA A 1 80 ? -0.433 7.461 -11.129 1.00 82.50 80 ALA A C 1
ATOM 601 O O . ALA A 1 80 ? 0.303 6.597 -10.655 1.00 82.50 80 ALA A O 1
ATOM 602 N N . TRP A 1 81 ? -0.928 8.462 -10.396 1.00 88.00 81 TRP A N 1
ATOM 603 C CA . TRP A 1 81 ? -0.706 8.589 -8.956 1.00 88.00 81 TRP A CA 1
ATOM 604 C C . TRP A 1 81 ? -1.312 7.418 -8.177 1.00 88.00 81 TRP A C 1
ATOM 606 O O . TRP A 1 81 ? -0.617 6.789 -7.382 1.00 88.00 81 TRP A O 1
ATOM 616 N N . ILE A 1 82 ? -2.574 7.078 -8.450 1.00 90.69 82 ILE A N 1
ATOM 617 C CA . ILE A 1 82 ? -3.251 5.949 -7.802 1.00 90.69 82 ILE A CA 1
ATOM 618 C C . ILE A 1 82 ? -2.523 4.631 -8.100 1.00 90.69 82 ILE A C 1
ATOM 620 O O . ILE A 1 82 ? -2.308 3.834 -7.191 1.00 90.69 82 ILE A O 1
ATOM 624 N N . LEU A 1 83 ? -2.087 4.402 -9.342 1.00 84.19 83 LEU A N 1
ATOM 625 C CA . LEU A 1 83 ? -1.343 3.194 -9.707 1.00 84.19 83 LEU A CA 1
ATOM 626 C C . LEU A 1 83 ? -0.019 3.086 -8.937 1.00 84.19 83 LEU A C 1
ATOM 628 O O . LEU A 1 83 ? 0.316 2.016 -8.434 1.00 84.19 83 LEU A O 1
ATOM 632 N N . ALA A 1 84 ? 0.722 4.190 -8.811 1.00 86.75 84 ALA A N 1
ATOM 633 C CA . ALA A 1 84 ? 1.959 4.212 -8.035 1.00 86.75 84 ALA A CA 1
ATOM 634 C C . ALA A 1 84 ? 1.714 3.848 -6.559 1.00 86.75 84 ALA A C 1
ATOM 636 O O . ALA A 1 84 ? 2.462 3.048 -5.994 1.00 86.75 84 ALA A O 1
ATOM 637 N N . GLN A 1 85 ? 0.644 4.385 -5.963 1.00 91.44 85 GLN A N 1
ATOM 638 C CA . GLN A 1 85 ? 0.250 4.077 -4.587 1.00 91.44 85 GLN A CA 1
ATOM 639 C C . GLN A 1 85 ? -0.148 2.607 -4.424 1.00 91.44 85 GLN A C 1
ATOM 641 O O . GLN A 1 85 ? 0.369 1.940 -3.533 1.00 91.44 85 GLN A O 1
ATOM 646 N N . ASN A 1 86 ? -0.980 2.067 -5.319 1.00 89.56 86 ASN A N 1
ATOM 647 C CA . ASN A 1 86 ? -1.390 0.660 -5.276 1.00 89.56 86 ASN A CA 1
ATOM 648 C C . ASN A 1 86 ? -0.202 -0.302 -5.326 1.00 89.56 86 ASN A C 1
ATOM 650 O O . ASN A 1 86 ? -0.142 -1.259 -4.557 1.00 89.56 86 ASN A O 1
ATOM 654 N N . VAL A 1 87 ? 0.775 -0.038 -6.199 1.00 86.81 87 VAL A N 1
ATOM 655 C CA . VAL A 1 87 ? 1.994 -0.856 -6.281 1.00 86.81 87 VAL A CA 1
ATOM 656 C C . VAL A 1 87 ? 2.796 -0.772 -4.981 1.00 86.81 87 VAL A C 1
ATOM 658 O O . VAL A 1 87 ? 3.279 -1.792 -4.487 1.00 86.81 87 VAL A O 1
ATOM 661 N N . GLN A 1 88 ? 2.932 0.426 -4.405 1.00 87.94 88 GLN A N 1
ATOM 662 C CA . GLN A 1 88 ? 3.672 0.619 -3.160 1.00 87.94 88 GLN A CA 1
ATOM 663 C C . GLN A 1 88 ? 2.999 -0.084 -1.974 1.00 87.94 88 GLN A C 1
ATOM 665 O O . GLN A 1 88 ? 3.682 -0.760 -1.203 1.00 87.94 88 GLN A O 1
ATOM 670 N N . HIS A 1 89 ? 1.679 0.033 -1.832 1.00 93.50 89 HIS A N 1
ATOM 671 C CA . HIS A 1 89 ? 0.950 -0.597 -0.735 1.00 93.50 89 HIS A CA 1
ATOM 672 C C . HIS A 1 89 ? 0.859 -2.113 -0.885 1.00 93.50 89 HIS A C 1
ATOM 674 O O . HIS A 1 89 ? 1.030 -2.801 0.113 1.00 93.50 89 HIS A O 1
ATOM 680 N N . ASN A 1 90 ? 0.709 -2.655 -2.098 1.00 90.56 90 ASN A N 1
ATOM 681 C CA . ASN A 1 90 ? 0.796 -4.103 -2.314 1.00 90.56 90 ASN A CA 1
ATOM 682 C C . ASN A 1 90 ? 2.190 -4.650 -1.955 1.00 90.56 90 ASN A C 1
ATOM 684 O O . ASN A 1 90 ? 2.314 -5.686 -1.302 1.00 90.56 90 ASN A O 1
ATOM 688 N N . LEU A 1 91 ? 3.261 -3.922 -2.298 1.00 88.31 91 LEU A N 1
ATOM 689 C CA . LEU A 1 91 ? 4.609 -4.292 -1.857 1.00 88.31 91 LEU A CA 1
ATOM 690 C C . LEU A 1 91 ? 4.741 -4.247 -0.326 1.00 88.31 91 LEU A C 1
ATOM 692 O O . LEU A 1 91 ? 5.422 -5.086 0.267 1.00 88.31 91 LEU A O 1
ATOM 696 N N . MET A 1 92 ? 4.095 -3.275 0.317 1.00 90.81 92 MET A N 1
ATOM 697 C CA . MET A 1 92 ? 4.072 -3.173 1.769 1.00 90.81 92 MET A CA 1
ATOM 698 C C . MET A 1 92 ? 3.289 -4.331 2.402 1.00 90.81 92 MET A C 1
ATOM 700 O O . MET A 1 92 ? 3.819 -4.975 3.307 1.00 90.81 92 MET A O 1
ATOM 704 N N . LEU A 1 93 ? 2.100 -4.648 1.879 1.00 92.56 93 LEU A N 1
ATOM 705 C CA . LEU A 1 93 ? 1.218 -5.735 2.314 1.00 92.56 93 LEU A CA 1
ATOM 706 C C . LEU A 1 93 ? 1.923 -7.096 2.296 1.00 92.56 93 LEU A C 1
ATOM 708 O O . LEU A 1 93 ? 1.705 -7.919 3.176 1.00 92.56 93 LEU A O 1
ATOM 712 N N . ALA A 1 94 ? 2.890 -7.296 1.399 1.00 91.56 94 ALA A N 1
ATOM 713 C CA . ALA A 1 94 ? 3.718 -8.502 1.366 1.00 91.56 94 ALA A CA 1
ATOM 714 C C . ALA A 1 94 ? 4.584 -8.722 2.635 1.00 91.56 94 ALA A C 1
ATOM 716 O O . ALA A 1 94 ? 5.298 -9.722 2.752 1.00 91.56 94 ALA A O 1
ATOM 717 N N . ASN A 1 95 ? 4.565 -7.788 3.591 1.00 91.75 95 ASN A N 1
ATOM 718 C CA . ASN A 1 95 ? 5.186 -7.923 4.908 1.00 91.75 95 ASN A CA 1
ATOM 719 C C . ASN A 1 95 ? 4.226 -8.422 5.997 1.00 91.75 95 ASN A C 1
ATOM 721 O O . ASN A 1 95 ? 4.701 -8.818 7.065 1.00 91.75 95 ASN A O 1
ATOM 725 N N . TRP A 1 96 ? 2.918 -8.445 5.742 1.00 94.19 96 TRP A N 1
ATOM 726 C CA . TRP A 1 96 ? 1.929 -8.980 6.672 1.00 94.19 96 TRP A CA 1
ATOM 727 C C . TRP A 1 96 ? 2.085 -10.497 6.820 1.00 94.19 96 TRP A C 1
ATOM 729 O O . TRP A 1 96 ? 2.760 -11.137 6.006 1.00 94.19 96 TRP A O 1
ATOM 739 N N . PRO A 1 97 ? 1.505 -11.102 7.870 1.00 95.25 97 PRO A N 1
ATOM 740 C CA . PRO A 1 97 ? 1.359 -12.551 7.964 1.00 95.25 97 PRO A CA 1
ATOM 741 C C . PRO A 1 97 ? 0.830 -13.167 6.661 1.00 95.25 97 PRO A C 1
ATOM 743 O O . PRO A 1 97 ? -0.014 -12.575 5.998 1.00 95.25 97 PRO A O 1
ATOM 746 N N . GLU A 1 98 ? 1.317 -14.361 6.310 1.00 95.00 98 GLU A N 1
ATOM 747 C CA . GLU A 1 98 ? 0.884 -15.109 5.111 1.00 95.00 98 GLU A CA 1
ATOM 748 C C . GLU A 1 98 ? -0.641 -15.225 5.040 1.00 95.00 98 GLU A C 1
ATOM 750 O O . GLU A 1 98 ? -1.226 -14.938 4.011 1.00 95.00 98 GLU A O 1
ATOM 755 N N . GLN A 1 99 ? -1.285 -15.482 6.179 1.00 96.75 99 GLN A N 1
ATOM 756 C CA . GLN A 1 99 ? -2.739 -15.563 6.285 1.00 96.75 99 GLN A CA 1
ATOM 757 C C . GLN A 1 99 ? -3.472 -14.311 5.769 1.00 96.75 99 GLN A C 1
ATOM 759 O O . GLN A 1 99 ? -4.500 -14.446 5.123 1.00 96.75 99 GLN A O 1
ATOM 764 N N . ALA A 1 100 ? -2.953 -13.104 6.023 1.00 96.62 100 ALA A N 1
ATOM 765 C CA . ALA A 1 100 ? -3.552 -11.876 5.490 1.00 96.62 100 ALA A CA 1
ATOM 766 C C . ALA A 1 100 ? -3.345 -11.743 3.980 1.00 96.62 100 ALA A C 1
ATOM 768 O O . ALA A 1 100 ? -4.196 -11.218 3.273 1.00 96.62 100 ALA A O 1
ATOM 769 N N . GLN A 1 101 ? -2.206 -12.219 3.481 1.00 95.12 101 GLN A N 1
ATOM 770 C CA . GLN A 1 101 ? -1.915 -12.216 2.053 1.00 95.12 101 GLN A CA 1
ATOM 771 C C . GLN A 1 101 ? -2.801 -13.217 1.312 1.00 95.12 101 GLN A C 1
ATOM 773 O O . GLN A 1 101 ? -3.304 -12.885 0.248 1.00 95.12 101 GLN A O 1
ATOM 778 N N . ASP A 1 102 ? -3.030 -14.398 1.885 1.00 95.62 102 ASP A N 1
ATOM 779 C CA . ASP A 1 102 ? -3.936 -15.406 1.334 1.00 95.62 102 ASP A CA 1
ATOM 780 C C . ASP A 1 102 ? -5.392 -14.919 1.360 1.00 95.62 102 ASP A C 1
ATOM 782 O O . ASP A 1 102 ? -6.112 -15.100 0.384 1.00 95.62 102 ASP A O 1
ATOM 786 N N . GLU A 1 103 ? -5.818 -14.252 2.438 1.00 96.06 103 GLU A N 1
ATOM 787 C CA . GLU A 1 103 ? -7.165 -13.674 2.550 1.00 96.06 103 GLU A CA 1
ATOM 788 C C . GLU A 1 103 ? -7.427 -12.594 1.490 1.00 96.06 103 GLU A C 1
ATOM 790 O O . GLU A 1 103 ? -8.528 -12.509 0.954 1.00 96.06 103 GLU A O 1
ATOM 795 N N . ILE A 1 104 ? -6.410 -11.795 1.154 1.00 94.56 104 ILE A N 1
ATOM 796 C CA . ILE A 1 104 ? -6.531 -10.718 0.167 1.00 94.56 104 ILE A CA 1
ATOM 797 C C . ILE A 1 104 ? -6.298 -11.249 -1.253 1.00 94.56 104 ILE A C 1
ATOM 799 O O . ILE A 1 104 ? -7.185 -11.188 -2.098 1.00 94.56 104 ILE A O 1
ATOM 803 N N . TRP A 1 105 ? -5.111 -11.784 -1.537 1.00 94.25 105 TRP A N 1
ATOM 804 C CA . TRP A 1 105 ? -4.698 -12.164 -2.891 1.00 94.25 105 TRP A CA 1
ATOM 805 C C . TRP A 1 105 ? -5.121 -13.571 -3.311 1.00 94.25 105 TRP A C 1
ATOM 807 O O . TRP A 1 105 ? -5.071 -13.870 -4.504 1.00 94.25 105 TRP A O 1
ATOM 817 N N . GLY A 1 106 ? -5.510 -14.439 -2.373 1.00 89.94 106 GLY A N 1
ATOM 818 C CA . GLY A 1 106 ? -5.995 -15.782 -2.696 1.00 89.94 106 GLY A CA 1
ATOM 819 C C . GLY A 1 106 ? -7.308 -15.740 -3.474 1.00 89.94 106 GLY A C 1
ATOM 820 O O . GLY A 1 106 ? -7.440 -16.426 -4.485 1.00 89.94 106 GLY A O 1
ATOM 821 N N . GLU A 1 107 ? -8.235 -14.881 -3.047 1.00 83.56 107 GLU A N 1
ATOM 822 C CA . GLU A 1 107 ? -9.511 -14.647 -3.735 1.00 83.56 107 GLU A CA 1
ATOM 823 C C . GLU A 1 107 ? -9.421 -13.499 -4.755 1.00 83.56 107 GLU A C 1
ATOM 825 O O . GLU A 1 107 ? -10.106 -13.525 -5.778 1.00 83.56 107 GLU A O 1
ATOM 830 N N . MET A 1 108 ? -8.559 -12.501 -4.510 1.00 88.56 108 MET A N 1
ATOM 831 C CA . MET A 1 108 ? -8.449 -11.290 -5.330 1.00 88.56 108 MET A CA 1
ATOM 832 C C . MET A 1 108 ? -6.987 -10.984 -5.712 1.00 88.56 108 MET A C 1
ATOM 834 O O . MET A 1 108 ? -6.347 -10.093 -5.144 1.00 88.56 108 MET A O 1
ATOM 838 N N . PRO A 1 109 ? -6.413 -11.712 -6.687 1.00 85.25 109 PRO A N 1
ATOM 839 C CA . PRO A 1 109 ? -5.005 -11.562 -7.065 1.00 85.25 109 PRO A CA 1
ATOM 840 C C . PRO A 1 109 ? -4.662 -10.184 -7.657 1.00 85.25 109 PRO A C 1
ATOM 842 O O . PRO A 1 109 ? -3.489 -9.816 -7.726 1.00 85.25 109 PRO A O 1
ATOM 845 N N . ASP A 1 110 ? -5.665 -9.426 -8.095 1.00 85.69 110 ASP A N 1
ATOM 846 C CA . ASP A 1 110 ? -5.574 -8.077 -8.650 1.00 85.69 110 ASP A CA 1
ATOM 847 C C . ASP A 1 110 ? -6.000 -6.970 -7.667 1.00 85.69 110 ASP A C 1
ATOM 849 O O . ASP A 1 110 ? -6.172 -5.826 -8.089 1.00 85.69 110 ASP A O 1
ATOM 853 N N . ALA A 1 111 ? -6.099 -7.285 -6.366 1.00 89.94 111 ALA A N 1
ATOM 854 C CA . ALA A 1 111 ? -6.543 -6.357 -5.327 1.00 89.94 111 ALA A CA 1
ATOM 855 C C . ALA A 1 111 ? -5.824 -4.997 -5.372 1.00 89.94 111 ALA A C 1
ATOM 857 O O . ALA A 1 111 ? -4.587 -4.886 -5.311 1.00 89.94 111 ALA A O 1
ATOM 858 N N . LEU A 1 112 ? -6.627 -3.937 -5.404 1.00 92.00 112 LEU A N 1
ATOM 859 C CA . LEU A 1 112 ? -6.184 -2.560 -5.282 1.00 92.00 112 LEU A CA 1
ATOM 860 C C . LEU A 1 112 ? -6.096 -2.190 -3.803 1.00 92.00 112 LEU A C 1
ATOM 862 O O . LEU A 1 112 ? -7.092 -2.139 -3.081 1.00 92.00 112 LEU A O 1
ATOM 866 N N . VAL A 1 113 ? -4.874 -1.921 -3.349 1.00 96.25 113 VAL A N 1
ATOM 867 C CA . VAL A 1 113 ? -4.589 -1.566 -1.962 1.00 96.25 113 VAL A CA 1
ATOM 868 C C . VAL A 1 113 ? -4.232 -0.087 -1.878 1.00 96.25 113 VAL A C 1
ATOM 870 O O . VAL A 1 113 ? -3.184 0.362 -2.350 1.00 96.25 113 VAL A O 1
ATOM 873 N N . SER A 1 114 ? -5.096 0.682 -1.228 1.00 96.56 114 SER A N 1
ATOM 874 C CA . SER A 1 114 ? -4.805 2.061 -0.839 1.00 96.56 114 SER A CA 1
ATOM 875 C C . SER A 1 114 ? -4.247 2.106 0.576 1.00 96.56 114 SER A C 1
ATOM 877 O O . SER A 1 114 ? -4.245 1.123 1.312 1.00 96.56 114 SER A O 1
ATOM 879 N N . GLY A 1 115 ? -3.758 3.265 0.987 1.00 95.94 115 GLY A N 1
ATOM 880 C CA . GLY A 1 115 ? -3.300 3.439 2.349 1.00 95.94 115 GLY A CA 1
ATOM 881 C C . GLY A 1 115 ? -2.717 4.811 2.592 1.00 95.94 115 GLY A C 1
ATOM 882 O O . GLY A 1 115 ? -2.451 5.576 1.660 1.00 95.94 115 GLY A O 1
ATOM 883 N N . ILE A 1 116 ? -2.544 5.116 3.869 1.00 94.75 116 ILE A N 1
ATOM 884 C CA . ILE A 1 116 ? -1.822 6.294 4.318 1.00 94.75 116 ILE A CA 1
ATOM 885 C C . ILE A 1 116 ? -1.183 6.004 5.672 1.00 94.75 116 ILE A C 1
ATOM 887 O O . ILE A 1 116 ? -1.794 5.394 6.551 1.00 94.75 116 ILE A O 1
ATOM 891 N N . LEU A 1 117 ? 0.068 6.439 5.823 1.00 92.06 117 LEU A N 1
ATOM 892 C CA . LEU A 1 117 ? 0.857 6.178 7.019 1.00 92.06 117 LEU A CA 1
ATOM 893 C C . LEU A 1 117 ? 1.153 7.485 7.738 1.00 92.06 117 LEU A C 1
ATOM 895 O O . LEU A 1 117 ? 2.098 8.197 7.396 1.00 92.06 117 LEU A O 1
ATOM 899 N N . ILE A 1 118 ? 0.299 7.825 8.699 1.00 91.12 118 ILE A N 1
ATOM 900 C CA . ILE A 1 118 ? 0.441 9.022 9.525 1.00 91.12 118 ILE A CA 1
ATOM 901 C C . ILE A 1 118 ? 0.406 8.555 10.985 1.00 91.12 118 ILE A C 1
ATOM 903 O O . ILE A 1 118 ? -0.634 8.087 11.445 1.00 91.12 118 ILE A O 1
ATOM 907 N N . PRO A 1 119 ? 1.524 8.638 11.721 1.00 87.62 119 PRO A N 1
ATOM 908 C CA . PRO A 1 119 ? 1.528 8.378 13.159 1.00 87.62 119 PRO A CA 1
ATOM 909 C C . PRO A 1 119 ? 0.642 9.386 13.905 1.00 87.62 119 PRO A C 1
ATOM 911 O O . PRO A 1 119 ? 0.536 10.543 13.489 1.00 87.62 119 PRO A O 1
ATOM 914 N N . GLY A 1 120 ? 0.019 8.983 15.014 1.00 89.81 120 GLY A N 1
ATOM 915 C CA . GLY A 1 120 ? -0.748 9.890 15.875 1.00 89.81 120 GLY A CA 1
ATOM 916 C C . GLY A 1 120 ? -2.197 10.176 15.468 1.00 89.81 120 GLY A C 1
ATOM 917 O O . GLY A 1 120 ? -2.891 10.848 16.229 1.00 89.81 120 GLY A O 1
ATOM 918 N N . VAL A 1 121 ? -2.682 9.706 14.309 1.00 93.81 121 VAL A N 1
ATOM 919 C CA . VAL A 1 121 ? -4.082 9.952 13.874 1.00 93.81 121 VAL A CA 1
ATOM 920 C C . VAL A 1 121 ? -5.028 8.772 14.100 1.00 93.81 121 VAL A C 1
ATOM 922 O O . VAL A 1 121 ? -6.240 8.965 14.185 1.00 93.81 121 VAL A O 1
ATOM 925 N N . GLY A 1 122 ? -4.483 7.562 14.202 1.00 96.56 122 GLY A N 1
ATOM 926 C CA . GLY A 1 122 ? -5.229 6.344 14.487 1.00 96.56 122 GLY A CA 1
ATOM 927 C C . GLY A 1 122 ? -4.986 5.877 15.910 1.00 96.56 122 GLY A C 1
ATOM 928 O O . GLY A 1 122 ? -3.849 5.892 16.375 1.00 96.56 122 GLY A O 1
ATOM 929 N N . LYS A 1 123 ? -6.031 5.411 16.585 1.00 97.06 123 LYS A N 1
ATOM 930 C CA . LYS A 1 123 ? -5.941 4.788 17.902 1.00 97.06 123 LYS A CA 1
ATOM 931 C C . LYS A 1 123 ? -6.421 3.352 17.807 1.00 97.06 123 LYS A C 1
ATOM 933 O O . LYS A 1 123 ? -7.558 3.105 17.410 1.00 97.06 123 LYS A O 1
ATOM 938 N N . ALA A 1 124 ? -5.563 2.430 18.214 1.00 97.44 124 ALA A N 1
ATOM 939 C CA . ALA A 1 124 ? -5.881 1.021 18.304 1.00 97.44 124 ALA A CA 1
ATOM 940 C C . ALA A 1 124 ? -5.976 0.575 19.766 1.00 97.44 124 ALA A C 1
ATOM 942 O O . ALA A 1 124 ? -5.174 0.976 20.613 1.00 97.44 124 ALA A O 1
ATOM 943 N N . VAL A 1 125 ? -6.950 -0.281 20.063 1.00 95.81 125 VAL A N 1
ATOM 944 C CA . VAL A 1 125 ? -7.103 -0.918 21.373 1.00 95.81 125 VAL A CA 1
ATOM 945 C C . VAL A 1 125 ? -7.028 -2.419 21.185 1.00 95.81 125 VAL A C 1
ATOM 947 O O . VAL A 1 125 ? -7.758 -2.994 20.385 1.00 95.81 125 VAL A O 1
ATOM 950 N N . LYS A 1 126 ? -6.132 -3.074 21.921 1.00 95.69 126 LYS A N 1
ATOM 951 C CA . LYS A 1 126 ? -6.018 -4.530 21.888 1.00 95.69 126 LYS A CA 1
ATOM 952 C C . LYS A 1 126 ? -7.258 -5.170 22.513 1.00 95.69 126 LYS A C 1
ATOM 954 O O . LYS A 1 126 ? -7.626 -4.836 23.637 1.00 95.69 126 LYS A O 1
ATOM 959 N N . VAL A 1 127 ? -7.844 -6.126 21.805 1.00 95.69 127 VAL A N 1
ATOM 960 C CA . VAL A 1 127 ? -8.998 -6.921 22.246 1.00 95.69 127 VAL A CA 1
ATOM 961 C C . VAL A 1 127 ? -8.711 -8.409 22.037 1.00 95.69 127 VAL A C 1
ATOM 963 O O . VAL A 1 127 ? -7.627 -8.782 21.574 1.00 95.69 127 VAL A O 1
ATOM 966 N N . ASP A 1 128 ? -9.648 -9.283 22.403 1.00 95.88 128 ASP A N 1
ATOM 967 C CA . ASP A 1 128 ? -9.490 -10.706 22.105 1.00 95.88 128 ASP A CA 1
ATOM 968 C C . ASP A 1 128 ? -9.441 -10.940 20.584 1.00 95.88 128 ASP A C 1
ATOM 970 O O . ASP A 1 128 ? -10.186 -10.332 19.820 1.00 95.88 128 ASP A O 1
ATOM 974 N N . GLY A 1 129 ? -8.500 -11.768 20.130 1.00 95.75 129 GLY A N 1
ATOM 975 C CA . GLY A 1 129 ? -8.292 -12.066 18.706 1.00 95.75 129 GLY A CA 1
ATOM 976 C C . GLY A 1 129 ? -7.672 -10.955 17.836 1.00 95.75 129 GLY A C 1
ATOM 977 O O . GLY A 1 129 ? -7.240 -11.244 16.716 1.00 95.75 129 GLY A O 1
ATOM 978 N N . GLY A 1 130 ? -7.549 -9.712 18.311 1.00 97.00 130 GLY A N 1
ATOM 979 C CA . GLY A 1 130 ? -7.073 -8.611 17.469 1.00 97.00 130 GLY A CA 1
ATOM 980 C C . GLY A 1 130 ? -7.071 -7.244 18.142 1.00 97.00 130 GLY A C 1
ATOM 981 O O . GLY A 1 130 ? -6.612 -7.087 19.276 1.00 97.00 130 GLY A O 1
ATOM 982 N N . TYR A 1 131 ? -7.545 -6.249 17.402 1.00 97.94 131 TYR A N 1
ATOM 983 C CA . TYR A 1 131 ? -7.585 -4.851 17.813 1.00 97.94 131 TYR A CA 1
ATOM 984 C C . TYR A 1 131 ? -8.899 -4.226 17.358 1.00 97.94 131 TYR A C 1
ATOM 986 O O . TYR A 1 131 ? -9.433 -4.634 16.333 1.00 97.94 131 TYR A O 1
ATOM 994 N N . THR A 1 132 ? -9.392 -3.216 18.062 1.00 98.12 132 THR A N 1
ATOM 995 C CA . THR A 1 132 ? -10.302 -2.245 17.450 1.00 98.12 132 THR A CA 1
ATOM 996 C C . THR A 1 132 ? -9.516 -1.020 17.018 1.00 98.12 132 THR A C 1
ATOM 998 O O . THR A 1 132 ? -8.518 -0.668 17.652 1.00 98.12 132 THR A O 1
ATOM 1001 N N . LEU A 1 133 ? -9.918 -0.406 15.908 1.00 98.50 133 LEU A N 1
ATOM 1002 C CA . LEU A 1 133 ? -9.243 0.733 15.304 1.00 98.50 133 LEU A CA 1
ATOM 1003 C C . LEU A 1 133 ? -10.239 1.868 15.065 1.00 98.50 133 LEU A C 1
ATOM 1005 O O . LEU A 1 133 ? -11.229 1.701 14.352 1.00 98.50 133 LEU A O 1
ATOM 1009 N N . SER A 1 134 ? -9.917 3.040 15.607 1.00 98.50 134 SER A N 1
ATOM 1010 C CA . SER A 1 134 ? -10.652 4.282 15.368 1.00 98.50 134 SER A CA 1
ATOM 1011 C C . SER A 1 134 ? -9.709 5.384 14.916 1.00 98.50 134 SER A C 1
ATOM 1013 O O . SER A 1 134 ? -8.552 5.446 15.336 1.00 98.50 134 SER A O 1
ATOM 1015 N N . GLY A 1 135 ? -10.206 6.301 14.098 1.00 97.75 135 GLY A N 1
ATOM 1016 C CA . GLY A 1 135 ? -9.439 7.466 13.674 1.00 97.75 135 GLY A CA 1
ATOM 1017 C C . GLY A 1 135 ? -9.969 8.072 12.391 1.00 97.75 135 GLY A C 1
ATOM 1018 O O . GLY A 1 135 ? -10.891 7.546 11.772 1.00 97.75 135 GLY A O 1
ATOM 1019 N N . ARG A 1 136 ? -9.348 9.179 11.986 1.00 98.12 136 ARG A N 1
ATOM 1020 C CA . ARG A 1 136 ? -9.589 9.826 10.698 1.00 98.12 136 ARG A CA 1
ATOM 1021 C C . ARG A 1 136 ? -8.254 10.094 10.027 1.00 98.12 136 ARG A C 1
ATOM 1023 O O . ARG A 1 136 ? -7.446 10.875 10.526 1.00 98.12 136 ARG A O 1
ATOM 1030 N N . TRP A 1 137 ? -8.054 9.478 8.875 1.00 98.44 137 TRP A N 1
ATOM 1031 C CA . TRP A 1 137 ? -6.837 9.603 8.098 1.00 98.44 137 TRP A CA 1
ATOM 1032 C C . TRP A 1 137 ? -7.102 10.446 6.854 1.00 98.44 137 TRP A C 1
ATOM 1034 O O . TRP A 1 137 ? -7.932 10.052 6.033 1.00 98.44 137 TRP A O 1
ATOM 1044 N N . PRO A 1 138 ? -6.426 11.592 6.692 1.00 97.62 138 PRO A N 1
ATOM 1045 C CA . PRO A 1 138 ? -6.556 12.400 5.490 1.00 97.62 138 PRO A CA 1
ATOM 1046 C C . PRO A 1 138 ? -5.726 11.834 4.330 1.00 97.62 138 PRO A C 1
ATOM 1048 O O . PRO A 1 138 ? -4.782 11.072 4.536 1.00 97.62 138 PRO A O 1
ATOM 1051 N N . PHE A 1 139 ? -6.031 12.277 3.108 1.00 95.94 139 PHE A N 1
ATOM 1052 C CA . PHE A 1 139 ? -5.224 12.032 1.901 1.00 95.94 139 PHE A CA 1
ATOM 1053 C C . PHE A 1 139 ? -5.085 10.561 1.471 1.00 95.94 139 PHE A C 1
ATOM 1055 O O . PHE A 1 139 ? -4.071 10.177 0.872 1.00 95.94 139 PHE A O 1
ATOM 1062 N N . VAL A 1 140 ? -6.104 9.731 1.706 1.00 97.62 140 VAL A N 1
ATOM 1063 C CA . VAL A 1 140 ? -6.071 8.305 1.349 1.00 97.62 140 VAL A CA 1
ATOM 1064 C C . VAL A 1 140 ? -6.287 8.136 -0.152 1.00 97.62 140 VAL A C 1
ATOM 1066 O O . VAL A 1 140 ? -7.395 7.942 -0.628 1.00 97.62 140 VAL A O 1
ATOM 1069 N N . SER A 1 141 ? -5.221 8.250 -0.937 1.00 97.06 141 SER A N 1
ATOM 1070 C CA . SER A 1 141 ? -5.311 8.232 -2.404 1.00 97.06 141 SER A CA 1
ATOM 1071 C C . SER A 1 141 ? -5.812 6.889 -2.939 1.00 97.06 141 SER A C 1
ATOM 1073 O O . SER A 1 141 ? -5.289 5.839 -2.570 1.00 97.06 141 SER A O 1
ATOM 1075 N N . GLY A 1 142 ? -6.786 6.932 -3.846 1.00 95.50 142 GLY A N 1
ATOM 1076 C CA . GLY A 1 142 ? -7.420 5.769 -4.466 1.00 95.50 142 GLY A CA 1
ATOM 1077 C C . GLY A 1 142 ? -8.499 5.106 -3.610 1.00 95.50 142 GLY A C 1
ATOM 1078 O O . GLY A 1 142 ? -9.029 4.079 -4.019 1.00 95.50 142 GLY A O 1
ATOM 1079 N N . CYS A 1 143 ? -8.853 5.671 -2.452 1.00 96.81 143 CYS A N 1
ATOM 1080 C CA . CYS A 1 143 ? -9.700 4.989 -1.473 1.00 96.81 143 CYS A CA 1
ATOM 1081 C C . CYS A 1 143 ? -11.097 4.611 -1.995 1.00 96.81 143 CYS A C 1
ATOM 1083 O O . CYS A 1 143 ? -11.649 3.609 -1.552 1.00 96.81 143 CYS A O 1
ATOM 1085 N N . GLN A 1 144 ? -11.682 5.341 -2.951 1.00 93.69 144 GLN A N 1
ATOM 1086 C CA . GLN A 1 144 ? -12.985 4.962 -3.517 1.00 93.69 144 GLN A CA 1
ATOM 1087 C C . GLN A 1 144 ? -12.931 3.750 -4.451 1.00 93.69 144 GLN A C 1
ATOM 1089 O O . GLN A 1 144 ? -13.965 3.120 -4.642 1.00 93.69 144 GLN A O 1
ATOM 1094 N N . ILE A 1 145 ? -11.766 3.436 -5.023 1.00 92.12 145 ILE A N 1
ATOM 1095 C CA . ILE A 1 145 ? -11.586 2.297 -5.936 1.00 92.12 145 ILE A CA 1
ATOM 1096 C C . ILE A 1 145 ? -10.779 1.155 -5.311 1.00 92.12 145 ILE A C 1
ATOM 1098 O O . ILE A 1 145 ? -10.488 0.182 -5.993 1.00 92.12 145 ILE A O 1
ATOM 1102 N N . ALA A 1 146 ? -10.348 1.314 -4.061 1.00 95.88 146 ALA A N 1
ATOM 1103 C CA . ALA A 1 146 ? -9.568 0.314 -3.356 1.00 95.88 146 ALA A CA 1
ATOM 1104 C C . ALA A 1 146 ? -10.461 -0.825 -2.867 1.00 95.88 146 ALA A C 1
ATOM 1106 O O . ALA A 1 146 ? -11.581 -0.583 -2.423 1.00 95.88 146 ALA A O 1
ATOM 1107 N N . ASP A 1 147 ? -9.919 -2.034 -2.857 1.00 97.94 147 ASP A N 1
ATOM 1108 C CA . ASP A 1 147 ? -10.540 -3.205 -2.240 1.00 97.94 147 ASP A CA 1
ATOM 1109 C C . ASP A 1 147 ? -10.170 -3.285 -0.753 1.00 97.94 147 ASP A C 1
ATOM 1111 O O . ASP A 1 147 ? -10.990 -3.625 0.103 1.00 97.94 147 ASP A O 1
ATOM 1115 N N . TRP A 1 148 ? -8.940 -2.874 -0.429 1.00 98.44 148 TRP A N 1
ATOM 1116 C CA . TRP A 1 148 ? -8.396 -2.842 0.926 1.00 98.44 148 TRP A CA 1
ATOM 1117 C C . TRP A 1 148 ? -7.663 -1.531 1.192 1.00 98.44 148 TRP A C 1
ATOM 1119 O O . TRP A 1 148 ? -7.048 -0.946 0.297 1.00 98.44 148 TRP A O 1
ATOM 1129 N N . ILE A 1 149 ? -7.704 -1.061 2.439 1.00 98.56 149 ILE A N 1
ATOM 1130 C CA . ILE A 1 149 ? -7.040 0.179 2.841 1.00 98.56 149 ILE A CA 1
ATOM 1131 C C . ILE A 1 149 ? -6.147 -0.062 4.054 1.00 98.56 149 ILE A C 1
ATOM 1133 O O . ILE A 1 149 ? -6.575 -0.644 5.050 1.00 98.56 149 ILE A O 1
ATOM 1137 N N . ILE A 1 150 ? -4.900 0.404 3.963 1.00 98.50 150 ILE A N 1
ATOM 1138 C CA . ILE A 1 150 ? -3.928 0.344 5.050 1.00 98.50 150 ILE A CA 1
ATOM 1139 C C . ILE A 1 150 ? -3.941 1.637 5.867 1.00 98.50 150 ILE A C 1
ATOM 1141 O O . ILE A 1 150 ? -3.748 2.729 5.328 1.00 98.50 150 ILE A O 1
ATOM 1145 N N . PHE A 1 151 ? -4.083 1.495 7.182 1.00 98.25 151 PHE A N 1
ATOM 1146 C CA . PHE A 1 151 ? -4.077 2.586 8.152 1.00 98.25 151 PHE A CA 1
ATOM 1147 C C . PHE A 1 151 ? -2.990 2.386 9.207 1.00 98.25 151 PHE A C 1
ATOM 1149 O O . PHE A 1 151 ? -2.749 1.265 9.651 1.00 98.25 151 PHE A O 1
ATOM 1156 N N . THR A 1 152 ? -2.359 3.472 9.650 1.00 97.38 152 THR A N 1
ATOM 1157 C CA . THR A 1 152 ? -1.522 3.468 10.862 1.00 97.38 152 THR A CA 1
ATOM 1158 C C . THR A 1 152 ? -2.390 3.707 12.091 1.00 97.38 152 THR A C 1
ATOM 1160 O O . THR A 1 152 ? -3.217 4.616 12.086 1.00 97.38 152 THR A O 1
ATOM 1163 N N . GLY A 1 153 ? -2.178 2.941 13.156 1.00 96.94 153 GLY A N 1
ATOM 1164 C CA . GLY A 1 153 ? -2.817 3.157 14.448 1.00 96.94 153 GLY A CA 1
ATOM 1165 C C . GLY A 1 153 ? -1.847 2.936 15.600 1.00 96.94 153 GLY A C 1
ATOM 1166 O O . GLY A 1 153 ? -1.085 1.967 15.614 1.00 96.94 153 GLY A O 1
ATOM 1167 N N . ASP A 1 154 ? -1.907 3.830 16.578 1.00 95.50 154 ASP A N 1
ATOM 1168 C CA . ASP A 1 154 ? -1.114 3.750 17.793 1.00 95.50 154 ASP A CA 1
ATOM 1169 C C . ASP A 1 154 ? -1.843 2.883 18.819 1.00 95.50 154 ASP A C 1
ATOM 1171 O O . ASP A 1 154 ? -2.996 3.135 19.176 1.00 95.50 154 ASP A O 1
ATOM 1175 N N . CYS A 1 155 ? -1.153 1.856 19.297 1.00 92.75 155 CYS A N 1
ATOM 1176 C CA . CYS A 1 155 ? -1.582 0.981 20.374 1.00 92.75 155 CYS A CA 1
ATOM 1177 C C . CYS A 1 155 ? -0.671 1.186 21.588 1.00 92.75 155 CYS A C 1
ATOM 1179 O O . CYS A 1 155 ? 0.460 1.661 21.486 1.00 92.75 155 CYS A O 1
ATOM 1181 N N . VAL A 1 156 ? -1.158 0.784 22.756 1.00 87.69 156 VAL A N 1
ATOM 1182 C CA . VAL A 1 156 ? -0.323 0.586 23.941 1.00 87.69 156 VAL A CA 1
ATOM 1183 C C . VAL A 1 156 ? -0.225 -0.916 24.181 1.00 87.69 156 VAL A C 1
ATOM 1185 O O . VAL A 1 156 ? -1.244 -1.611 24.167 1.00 87.69 156 VAL A O 1
ATOM 1188 N N . ASP A 1 157 ? 0.990 -1.433 24.343 1.00 79.94 157 ASP A N 1
ATOM 1189 C CA . ASP A 1 157 ? 1.199 -2.847 24.644 1.00 79.94 157 ASP A CA 1
ATOM 1190 C C . ASP A 1 157 ? 0.848 -3.186 26.111 1.00 79.94 157 ASP A C 1
ATOM 1192 O O . ASP A 1 157 ? 0.476 -2.329 26.916 1.00 79.94 157 ASP A O 1
ATOM 1196 N N . SER A 1 158 ? 0.961 -4.462 26.490 1.00 75.94 158 SER A N 1
ATOM 1197 C CA . SER A 1 158 ? 0.682 -4.911 27.864 1.00 75.94 158 SER A CA 1
ATOM 1198 C C . SER A 1 158 ? 1.654 -4.364 28.915 1.00 75.94 158 SER A C 1
ATOM 1200 O O . SER A 1 158 ? 1.382 -4.479 30.107 1.00 75.94 158 SER A O 1
ATOM 1202 N N . GLU A 1 159 ? 2.790 -3.808 28.495 1.00 80.12 159 GLU A N 1
ATOM 1203 C CA . GLU A 1 159 ? 3.801 -3.192 29.358 1.00 80.12 159 GLU A CA 1
ATOM 1204 C C . GLU A 1 159 ? 3.645 -1.662 29.423 1.00 80.12 159 GLU A C 1
ATOM 1206 O O . GLU A 1 159 ? 4.466 -0.985 30.045 1.00 80.12 159 GLU A O 1
ATOM 1211 N N . GLY A 1 160 ? 2.603 -1.103 28.798 1.00 82.50 160 GLY A N 1
ATOM 1212 C CA . GLY A 1 160 ? 2.363 0.337 28.764 1.00 82.50 160 GLY A CA 1
ATOM 1213 C C . GLY A 1 160 ? 3.226 1.084 27.744 1.00 82.50 160 GLY A C 1
ATOM 1214 O O . GLY A 1 160 ? 3.293 2.314 27.795 1.00 82.50 160 GLY A O 1
ATOM 1215 N N . LYS A 1 161 ? 3.912 0.383 26.834 1.00 85.75 161 LYS A N 1
ATOM 1216 C CA . LYS A 1 161 ? 4.780 1.006 25.831 1.00 85.75 161 LYS A CA 1
ATOM 1217 C C . LYS A 1 161 ? 3.987 1.351 24.569 1.00 85.75 161 LYS A C 1
ATOM 1219 O O . LYS A 1 161 ? 3.164 0.545 24.131 1.00 85.75 161 LYS A O 1
ATOM 1224 N N . PRO A 1 162 ? 4.245 2.521 23.956 1.00 86.94 162 PRO A N 1
ATOM 1225 C CA . PRO A 1 162 ? 3.677 2.859 22.659 1.00 86.94 162 PRO A CA 1
ATOM 1226 C C . PRO A 1 162 ? 4.142 1.881 21.576 1.00 86.94 162 PRO A C 1
ATOM 1228 O O . PRO A 1 162 ? 5.341 1.633 21.425 1.00 86.94 162 PRO A O 1
ATOM 1231 N N . GLU A 1 163 ? 3.194 1.372 20.799 1.00 90.31 163 GLU A N 1
ATOM 1232 C CA . GLU A 1 163 ? 3.423 0.514 19.644 1.00 90.31 163 GLU A CA 1
ATOM 1233 C C . GLU A 1 163 ? 2.669 1.083 18.438 1.00 90.31 163 GLU A C 1
ATOM 1235 O O . GLU A 1 163 ? 1.447 1.198 18.451 1.00 90.31 163 GLU A O 1
ATOM 1240 N N . GLU A 1 164 ? 3.400 1.425 17.379 1.00 93.69 164 GLU A N 1
ATOM 1241 C CA . GLU A 1 164 ? 2.806 1.831 16.104 1.00 93.69 164 GLU A CA 1
ATOM 1242 C C . GLU A 1 164 ? 2.537 0.579 15.257 1.00 93.69 164 GLU A C 1
ATOM 1244 O O . GLU A 1 164 ? 3.464 -0.156 14.881 1.00 93.69 164 GLU A O 1
ATOM 1249 N N . LEU A 1 165 ? 1.263 0.343 14.954 1.00 95.38 165 LEU A N 1
ATOM 1250 C CA . LEU A 1 165 ? 0.788 -0.772 14.146 1.00 95.38 165 LEU A CA 1
ATOM 1251 C C . LEU A 1 165 ? 0.202 -0.265 12.830 1.00 95.38 165 LEU A C 1
ATOM 1253 O O . LEU A 1 165 ? -0.320 0.843 12.729 1.00 95.38 165 LEU A O 1
ATOM 1257 N N . HIS A 1 166 ? 0.277 -1.111 11.814 1.00 97.31 166 HIS A N 1
ATOM 1258 C CA . HIS A 1 166 ? -0.374 -0.906 10.533 1.00 97.31 166 HIS A CA 1
ATOM 1259 C C . HIS A 1 166 ? -1.443 -1.974 10.348 1.00 97.31 166 HIS A C 1
ATOM 1261 O O . HIS A 1 166 ? -1.182 -3.154 10.579 1.00 97.31 166 HIS A O 1
ATOM 1267 N N . PHE A 1 167 ? -2.626 -1.554 9.920 1.00 98.38 167 PHE A N 1
ATOM 1268 C CA . PHE A 1 167 ? -3.837 -2.361 9.829 1.00 98.38 167 PHE A CA 1
ATOM 1269 C C . PHE A 1 167 ? -4.319 -2.351 8.390 1.00 98.38 167 PHE A C 1
ATOM 1271 O O . PHE A 1 167 ? -4.426 -1.273 7.813 1.00 98.38 167 PHE A O 1
ATOM 1278 N N . VAL A 1 168 ? -4.614 -3.515 7.817 1.00 98.25 168 VAL A N 1
ATOM 1279 C CA . VAL A 1 168 ? -5.293 -3.600 6.521 1.00 98.25 168 VAL A CA 1
ATOM 1280 C C . VAL A 1 168 ? -6.766 -3.923 6.761 1.00 98.25 168 VAL A C 1
ATOM 1282 O O . VAL A 1 168 ? -7.092 -4.884 7.453 1.00 98.25 168 VAL A O 1
ATOM 1285 N N . VAL A 1 169 ? -7.649 -3.066 6.253 1.00 98.50 169 VAL A N 1
ATOM 1286 C CA . VAL A 1 169 ? -9.097 -3.093 6.511 1.00 98.50 169 VAL A CA 1
ATOM 1287 C C . VAL A 1 169 ? -9.825 -3.197 5.172 1.00 98.50 169 VAL A C 1
ATOM 1289 O O . VAL A 1 169 ? -9.436 -2.489 4.234 1.00 98.50 169 VAL A O 1
ATOM 1292 N N . PRO A 1 170 ? -10.851 -4.058 5.037 1.00 97.94 170 PRO A N 1
ATOM 1293 C CA . PRO A 1 170 ? -11.591 -4.156 3.788 1.00 97.94 170 PRO A CA 1
ATOM 1294 C C . PRO A 1 170 ? -12.342 -2.851 3.563 1.00 97.94 170 PRO A C 1
ATOM 1296 O O . PRO A 1 170 ? -12.908 -2.269 4.494 1.00 97.94 170 PRO A O 1
ATOM 1299 N N . ARG A 1 171 ? -12.349 -2.373 2.319 1.00 97.31 171 ARG A N 1
ATOM 1300 C CA . ARG A 1 171 ? -12.905 -1.066 1.964 1.00 97.31 171 ARG A CA 1
ATOM 1301 C C . ARG A 1 171 ? -14.331 -0.871 2.478 1.00 97.31 171 ARG A C 1
ATOM 1303 O O . ARG A 1 171 ? -14.674 0.235 2.887 1.00 97.31 171 ARG A O 1
ATOM 1310 N N . GLU A 1 172 ? -15.155 -1.910 2.469 1.00 97.31 172 GLU A N 1
ATOM 1311 C CA . GLU A 1 172 ? -16.556 -1.864 2.907 1.00 97.31 172 GLU A CA 1
ATOM 1312 C C . GLU A 1 172 ? -16.748 -1.459 4.379 1.00 97.31 172 GLU A C 1
ATOM 1314 O O . GLU A 1 172 ? -17.778 -0.883 4.719 1.00 97.31 172 GLU A O 1
ATOM 1319 N N . GLN A 1 173 ? -15.749 -1.685 5.238 1.00 98.12 173 GLN A N 1
ATOM 1320 C CA . GLN A 1 173 ? -15.777 -1.274 6.648 1.00 98.12 173 GLN A CA 1
ATOM 1321 C C . GLN A 1 173 ? -15.277 0.165 6.855 1.00 98.12 173 GLN A C 1
ATOM 1323 O O . GLN A 1 173 ? -15.304 0.685 7.968 1.00 98.12 173 GLN A O 1
ATOM 1328 N N . VAL A 1 174 ? -14.812 0.821 5.788 1.00 98.44 174 VAL A N 1
ATOM 1329 C CA . VAL A 1 174 ? -14.256 2.173 5.827 1.00 98.44 174 VAL A CA 1
ATOM 1330 C C . VAL A 1 174 ? -15.318 3.194 5.435 1.00 98.44 174 VAL A C 1
ATOM 1332 O O . VAL A 1 174 ? -15.876 3.148 4.333 1.00 98.44 174 VAL A O 1
ATOM 1335 N N . GLN A 1 175 ? -15.536 4.199 6.280 1.00 98.50 175 GLN A N 1
ATOM 1336 C CA . GLN A 1 175 ? -16.311 5.367 5.882 1.00 98.50 175 GLN A CA 1
ATOM 1337 C C . GLN A 1 175 ? -15.397 6.362 5.160 1.00 98.50 175 GLN A C 1
ATOM 1339 O O . GLN A 1 175 ? -14.473 6.924 5.745 1.00 98.50 175 GLN A O 1
ATOM 1344 N N . ILE A 1 176 ? -15.674 6.605 3.879 1.00 98.12 176 ILE A N 1
ATOM 1345 C CA . ILE A 1 176 ? -14.976 7.622 3.086 1.00 98.12 176 ILE A CA 1
ATOM 1346 C C . ILE A 1 176 ? -15.745 8.930 3.159 1.00 98.12 176 ILE A C 1
ATOM 1348 O O . ILE A 1 176 ? -16.931 8.983 2.836 1.00 98.12 176 ILE A O 1
ATOM 1352 N N . LEU A 1 177 ? -15.054 9.986 3.568 1.00 98.25 177 LEU A N 1
ATOM 1353 C CA . LEU A 1 177 ? -15.602 11.327 3.681 1.00 98.25 177 LEU A CA 1
ATOM 1354 C C . LEU A 1 177 ? -15.297 12.097 2.403 1.00 98.25 177 LEU A C 1
ATOM 1356 O O . LEU A 1 177 ? -14.154 12.151 1.966 1.00 98.25 177 LEU A O 1
ATOM 1360 N N . ASP A 1 178 ? -16.293 12.738 1.809 1.00 96.81 178 ASP A N 1
ATOM 1361 C CA . ASP A 1 178 ? -16.059 13.551 0.620 1.00 96.81 178 ASP A CA 1
ATOM 1362 C C . ASP A 1 178 ? -15.327 14.856 0.981 1.00 96.81 178 ASP A C 1
ATOM 1364 O O . ASP A 1 178 ? -15.939 15.856 1.348 1.00 96.81 178 ASP A O 1
ATOM 1368 N N . THR A 1 179 ? -13.992 14.816 0.962 1.00 97.62 179 THR A N 1
ATOM 1369 C CA . THR A 1 179 ? -13.117 15.918 1.406 1.00 97.62 179 THR A CA 1
ATOM 1370 C C . THR A 1 179 ? -12.130 16.381 0.336 1.00 97.62 179 THR A C 1
ATOM 1372 O O . THR A 1 179 ? -11.413 17.363 0.541 1.00 97.62 179 THR A O 1
ATOM 1375 N N . TRP A 1 180 ? -12.074 15.712 -0.820 1.00 96.12 180 TRP A N 1
ATOM 1376 C CA . TRP A 1 180 ? -11.027 15.934 -1.821 1.00 96.12 180 TRP A CA 1
ATOM 1377 C C . TRP A 1 180 ? -11.399 16.999 -2.863 1.00 96.12 180 TRP A C 1
ATOM 1379 O O . TRP A 1 180 ? -11.636 16.706 -4.033 1.00 96.12 180 TRP A O 1
ATOM 1389 N N . TYR A 1 181 ? -11.403 18.261 -2.433 1.00 95.38 181 TYR A N 1
ATOM 1390 C CA . TYR A 1 181 ? -11.676 19.427 -3.279 1.00 95.38 181 TYR A CA 1
ATOM 1391 C C . TYR A 1 181 ? -10.384 20.191 -3.586 1.00 95.38 181 TYR A C 1
ATOM 1393 O O . TYR A 1 181 ? -9.961 21.066 -2.830 1.00 95.38 181 TYR A O 1
ATOM 1401 N N . THR A 1 182 ? -9.723 19.852 -4.694 1.00 91.06 182 THR A N 1
ATOM 1402 C CA . THR A 1 182 ? -8.408 20.409 -5.060 1.00 91.06 182 THR A CA 1
ATOM 1403 C C . THR A 1 182 ? -8.354 20.871 -6.518 1.00 91.06 182 THR A C 1
ATOM 1405 O O . THR A 1 182 ? -9.273 20.627 -7.296 1.00 91.06 182 THR A O 1
ATOM 1408 N N . ILE A 1 183 ? -7.278 21.566 -6.904 1.00 89.25 183 ILE A N 1
ATOM 1409 C CA . ILE A 1 183 ? -7.052 22.051 -8.283 1.00 89.25 183 IL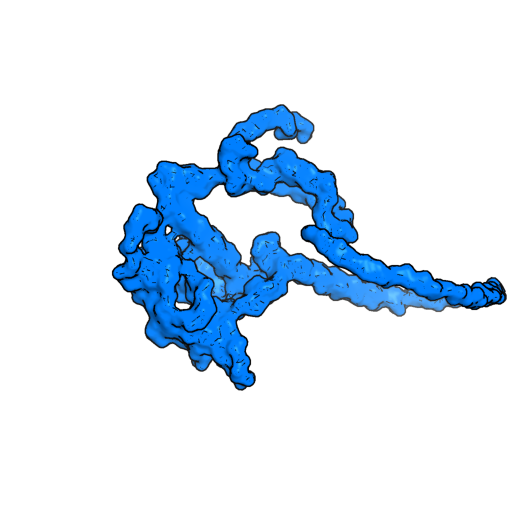E A CA 1
ATOM 1410 C C . ILE A 1 183 ? -6.212 21.093 -9.144 1.00 89.25 183 ILE A C 1
ATOM 1412 O O . ILE A 1 183 ? -5.993 21.347 -10.325 1.00 89.25 183 ILE A O 1
ATOM 1416 N N . GLY A 1 184 ? -5.695 20.008 -8.565 1.00 84.75 184 GLY A N 1
ATOM 1417 C CA . GLY A 1 184 ? -4.785 19.082 -9.233 1.00 84.75 184 GLY A CA 1
ATOM 1418 C C . GLY A 1 184 ? -4.899 17.686 -8.641 1.00 84.75 184 GLY A C 1
ATOM 1419 O O . GLY A 1 184 ? -5.181 17.539 -7.457 1.00 84.75 184 GLY A O 1
ATOM 1420 N N . LEU A 1 185 ? -4.706 16.661 -9.477 1.00 91.69 185 LEU A N 1
ATOM 1421 C CA . LEU A 1 185 ? -4.984 15.264 -9.117 1.00 91.69 185 LEU A CA 1
ATOM 1422 C C . LEU A 1 185 ? -6.418 15.064 -8.583 1.00 91.69 185 LEU A C 1
ATOM 1424 O O . LEU A 1 185 ? -6.658 14.239 -7.718 1.00 91.69 185 LEU A O 1
ATOM 1428 N N . GLN A 1 186 ? -7.401 15.803 -9.099 1.00 93.44 186 GLN A N 1
ATOM 1429 C CA . GLN A 1 186 ? -8.789 15.745 -8.611 1.00 93.44 186 GLN A CA 1
ATOM 1430 C C . GLN A 1 186 ? -9.381 14.327 -8.664 1.00 93.44 186 GLN A C 1
ATOM 1432 O O . GLN A 1 186 ? -10.106 13.910 -7.770 1.00 93.44 186 GLN A O 1
ATOM 1437 N N . GLY A 1 187 ? -9.005 13.549 -9.682 1.00 88.50 187 GLY A N 1
ATOM 1438 C CA . GLY A 1 187 ? -9.421 12.154 -9.831 1.00 88.50 187 GLY A CA 1
ATOM 1439 C C . GLY A 1 187 ? -8.616 11.155 -8.996 1.00 88.50 187 GLY A C 1
ATOM 1440 O O . GLY A 1 187 ? -8.741 9.962 -9.237 1.00 88.50 187 GLY A O 1
ATOM 1441 N N . SER A 1 188 ? -7.720 11.596 -8.100 1.00 87.94 188 SER A N 1
ATOM 1442 C CA . SER A 1 188 ? -6.892 10.677 -7.306 1.00 87.94 188 SER A CA 1
ATOM 1443 C C . SER A 1 188 ? -7.673 10.016 -6.186 1.00 87.94 188 SER A C 1
ATOM 1445 O O . SER A 1 188 ? -7.148 9.087 -5.578 1.00 87.94 188 SER A O 1
ATOM 1447 N N . SER A 1 189 ? -8.892 10.492 -5.905 1.00 91.31 189 SER A N 1
ATOM 1448 C CA . SER A 1 189 ? -9.713 9.985 -4.813 1.00 91.31 189 SER A CA 1
ATOM 1449 C C . SER A 1 189 ? -8.911 9.982 -3.506 1.00 91.31 189 SER A C 1
ATOM 1451 O O . SER A 1 189 ? -8.754 8.947 -2.870 1.00 91.31 189 SER A O 1
ATOM 1453 N N . SER A 1 190 ? -8.320 11.125 -3.143 1.00 96.06 190 SER A N 1
ATOM 1454 C CA . SER A 1 190 ? -7.518 11.271 -1.917 1.00 96.06 190 SER A CA 1
ATOM 1455 C C . SER A 1 190 ? -8.357 11.783 -0.752 1.00 96.06 190 SER A C 1
ATOM 1457 O O . SER A 1 190 ? -7.925 12.661 -0.008 1.00 96.06 190 SER A O 1
ATOM 1459 N N . GLN A 1 191 ? -9.574 11.257 -0.633 1.00 98.19 191 GLN A N 1
ATOM 1460 C CA . GLN A 1 191 ? -10.487 11.583 0.449 1.00 98.19 191 GLN A CA 1
ATOM 1461 C C . GLN A 1 191 ? -9.919 11.191 1.816 1.00 98.19 191 GLN A C 1
ATOM 1463 O O . GLN A 1 191 ? -8.997 10.378 1.940 1.00 98.19 191 GLN A O 1
ATOM 1468 N N . ASP A 1 192 ? -10.523 11.751 2.853 1.00 98.38 192 ASP A N 1
ATOM 1469 C CA . ASP A 1 192 ? -10.319 11.292 4.213 1.00 98.38 192 ASP A CA 1
ATOM 1470 C C . ASP A 1 192 ? -11.101 9.994 4.419 1.00 98.38 192 ASP A C 1
ATOM 1472 O O . ASP A 1 192 ? -12.239 9.850 3.969 1.00 98.38 192 ASP A O 1
ATOM 1476 N N . CYS A 1 193 ? -10.512 9.059 5.149 1.00 98.56 193 CYS A N 1
ATOM 1477 C CA . CYS A 1 193 ? -11.187 7.852 5.606 1.00 98.56 193 CYS A CA 1
ATOM 1478 C C . CYS A 1 193 ? -11.322 7.897 7.123 1.00 98.56 193 CYS A C 1
ATOM 1480 O O . CYS A 1 193 ? -10.398 8.331 7.811 1.00 98.56 193 CYS A O 1
ATOM 1482 N N . THR A 1 194 ? -12.449 7.432 7.648 1.00 98.56 194 THR A N 1
ATOM 1483 C CA . THR A 1 194 ? -12.678 7.305 9.084 1.00 98.56 194 THR A CA 1
ATOM 1484 C C . THR A 1 194 ? -13.099 5.885 9.432 1.00 98.56 194 THR A C 1
ATOM 1486 O O . THR A 1 194 ? -13.803 5.221 8.668 1.00 98.56 194 THR A O 1
ATOM 1489 N N . LEU A 1 195 ? -12.638 5.435 10.593 1.00 98.62 195 LEU A N 1
ATOM 1490 C CA . LEU A 1 195 ? -13.039 4.188 11.231 1.00 98.62 195 LEU A CA 1
ATOM 1491 C C . LEU A 1 195 ? -13.531 4.521 12.633 1.00 98.62 195 LEU A C 1
ATOM 1493 O O . LEU A 1 195 ? -12.951 5.383 13.300 1.00 98.62 195 LEU A O 1
ATOM 1497 N N . ASP A 1 196 ? -14.584 3.837 13.060 1.00 97.94 196 ASP A N 1
ATOM 1498 C CA . ASP A 1 196 ? -15.123 3.943 14.409 1.00 97.94 196 ASP A CA 1
ATOM 1499 C C . ASP A 1 196 ? -15.246 2.543 15.011 1.00 97.94 196 ASP A C 1
ATOM 1501 O O . ASP A 1 196 ? -16.108 1.762 14.618 1.00 97.94 196 ASP A O 1
ATOM 1505 N N . ASP A 1 197 ? -14.308 2.223 15.900 1.00 97.56 197 ASP A N 1
ATOM 1506 C CA . ASP A 1 197 ? -14.211 0.978 16.665 1.00 97.56 197 ASP A CA 1
ATOM 1507 C C . ASP A 1 197 ? -14.262 -0.287 15.792 1.00 97.56 197 ASP A C 1
ATOM 1509 O O . ASP A 1 197 ? -14.829 -1.318 16.153 1.00 97.56 197 ASP A O 1
ATOM 1513 N N . VAL A 1 198 ? -13.644 -0.217 14.610 1.00 98.62 198 VAL A N 1
ATOM 1514 C CA . VAL A 1 198 ? -13.642 -1.321 13.648 1.00 98.62 198 VAL A CA 1
ATOM 1515 C C . VAL A 1 198 ? -12.701 -2.415 14.131 1.00 98.62 198 VAL A C 1
ATOM 1517 O O . VAL A 1 198 ? -11.513 -2.173 14.352 1.00 98.62 198 VAL A O 1
ATOM 1520 N N . PHE A 1 199 ? -13.222 -3.631 14.286 1.00 98.56 199 PHE A N 1
ATOM 1521 C CA . PHE A 1 199 ? -12.415 -4.791 14.646 1.00 98.56 199 PHE A CA 1
ATOM 1522 C C . PHE A 1 199 ? -11.504 -5.212 13.488 1.00 98.56 199 PHE A C 1
ATOM 1524 O O . PHE A 1 199 ? -11.964 -5.480 12.381 1.00 98.56 199 PHE A O 1
ATOM 1531 N N . VAL A 1 200 ? -10.210 -5.342 13.774 1.00 98.56 200 VAL A N 1
ATOM 1532 C CA . VAL A 1 200 ? -9.189 -5.843 12.856 1.00 98.56 200 VAL A CA 1
ATOM 1533 C C . VAL A 1 200 ? -8.508 -7.057 13.495 1.00 98.56 200 VAL A C 1
ATOM 1535 O O . VAL A 1 200 ? -7.897 -6.932 14.566 1.00 98.56 200 VAL A O 1
ATOM 1538 N N . PRO A 1 201 ? -8.578 -8.246 12.870 1.00 98.31 201 PRO A N 1
ATOM 1539 C CA . PRO A 1 201 ? -7.969 -9.441 13.430 1.00 98.31 201 PRO A CA 1
ATOM 1540 C C . PRO A 1 201 ? -6.442 -9.328 13.417 1.00 98.31 201 PRO A C 1
ATOM 1542 O O . PRO A 1 201 ? -5.846 -8.674 12.561 1.00 98.31 201 PRO A O 1
ATOM 1545 N N . LYS A 1 202 ? -5.779 -9.998 14.365 1.00 97.62 202 LYS A N 1
ATOM 1546 C CA . LYS A 1 202 ? -4.327 -9.867 14.568 1.00 97.62 202 LYS A CA 1
ATOM 1547 C C . LYS A 1 202 ? -3.490 -10.185 13.323 1.00 97.62 202 LYS A C 1
ATOM 1549 O O . LYS A 1 202 ? -2.413 -9.621 13.166 1.00 97.62 202 LYS A O 1
ATOM 1554 N N . HIS A 1 203 ? -3.927 -11.106 12.461 1.00 97.69 203 HIS A N 1
ATOM 1555 C CA . HIS A 1 203 ? -3.169 -11.439 11.250 1.00 97.69 203 HIS A CA 1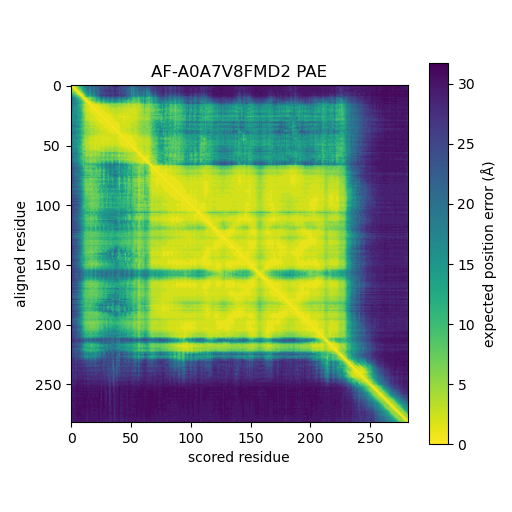
ATOM 1556 C C . HIS A 1 203 ? -3.219 -10.331 10.195 1.00 97.69 203 HIS A C 1
ATOM 1558 O O . HIS A 1 203 ? -2.304 -10.254 9.385 1.00 97.69 203 HIS A O 1
ATOM 1564 N N . MET A 1 204 ? -4.206 -9.434 10.259 1.00 98.19 204 MET A N 1
ATOM 1565 C CA . MET A 1 204 ? -4.351 -8.265 9.383 1.00 98.19 204 MET A CA 1
ATOM 1566 C C . MET A 1 204 ? -3.560 -7.049 9.887 1.00 98.19 204 MET A C 1
ATOM 1568 O O . MET A 1 204 ? -3.782 -5.916 9.451 1.00 98.19 204 MET A O 1
ATOM 1572 N N . THR A 1 205 ? -2.591 -7.268 10.783 1.00 97.25 205 THR A N 1
ATOM 1573 C CA . THR A 1 205 ? -1.725 -6.213 11.311 1.00 97.25 205 THR A CA 1
ATOM 1574 C C . THR A 1 205 ? -0.239 -6.537 11.172 1.00 97.25 205 THR A C 1
ATOM 1576 O O . THR A 1 205 ? 0.185 -7.695 11.113 1.00 97.25 205 THR A O 1
ATOM 1579 N N . VAL A 1 206 ? 0.581 -5.488 11.134 1.00 94.38 206 VAL A N 1
ATOM 1580 C CA . VAL A 1 206 ? 2.038 -5.589 11.265 1.00 94.38 206 VAL A CA 1
ATOM 1581 C C . VAL A 1 206 ? 2.575 -4.410 12.069 1.00 94.38 206 VAL A C 1
ATOM 1583 O O . VAL A 1 206 ? 2.075 -3.290 11.963 1.00 94.38 206 VAL A O 1
ATOM 1586 N N . SER A 1 207 ? 3.618 -4.638 12.865 1.00 92.31 207 SER A N 1
ATOM 1587 C CA . SER A 1 207 ? 4.257 -3.560 13.618 1.00 92.31 207 SER A CA 1
ATOM 1588 C C . SER A 1 207 ? 5.198 -2.734 12.742 1.00 92.31 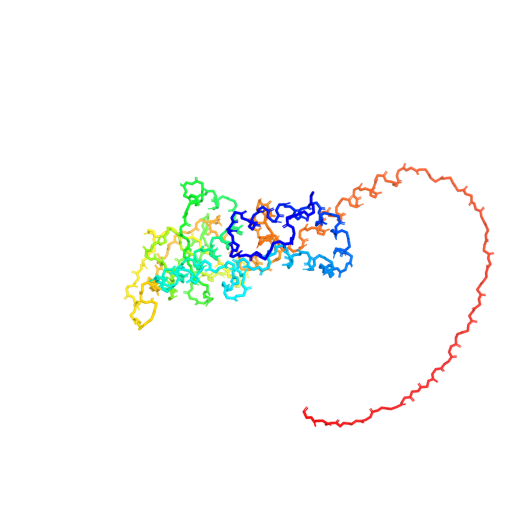207 SER A C 1
ATOM 1590 O O . SER A 1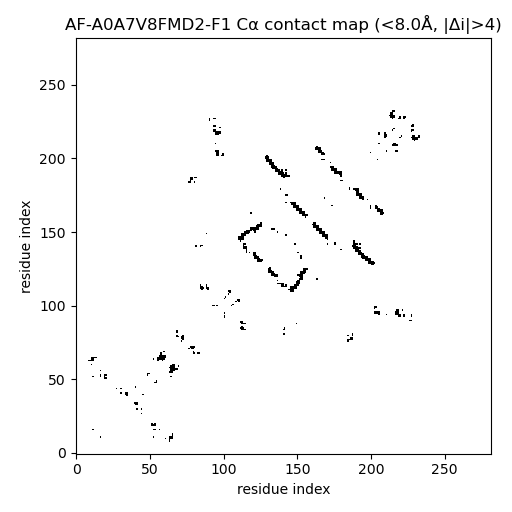 207 ? 5.880 -3.255 11.852 1.00 92.31 207 SER A O 1
ATOM 1592 N N . MET A 1 208 ? 5.312 -1.436 13.032 1.00 88.38 208 MET A N 1
ATOM 1593 C CA . MET A 1 208 ? 6.306 -0.587 12.369 1.00 88.38 208 MET A CA 1
ATOM 1594 C C . MET A 1 208 ? 7.742 -1.059 12.657 1.00 88.38 208 MET A C 1
ATOM 1596 O O . MET A 1 208 ? 8.639 -0.916 11.822 1.00 88.38 208 MET A O 1
ATOM 1600 N N . HIS A 1 209 ? 7.974 -1.673 13.821 1.00 85.62 209 HIS A N 1
ATOM 1601 C CA . HIS A 1 209 ? 9.246 -2.317 14.144 1.00 85.62 209 HIS A CA 1
ATOM 1602 C C . HIS A 1 209 ? 9.578 -3.448 13.156 1.00 85.62 209 HIS A C 1
ATOM 1604 O O . HIS A 1 209 ? 10.699 -3.514 12.646 1.00 85.62 209 HIS A O 1
ATOM 1610 N N . ASP A 1 210 ? 8.608 -4.302 12.833 1.00 85.69 210 ASP A N 1
ATOM 1611 C CA . ASP A 1 210 ? 8.793 -5.413 11.899 1.00 85.69 210 ASP A CA 1
ATOM 1612 C C . ASP A 1 210 ? 9.020 -4.941 10.459 1.00 85.69 210 ASP A C 1
ATOM 1614 O O . ASP A 1 210 ? 9.863 -5.509 9.754 1.00 85.69 210 ASP A O 1
ATOM 1618 N N . LEU A 1 211 ? 8.342 -3.863 10.047 1.00 83.75 211 LEU A N 1
ATOM 1619 C CA . LEU A 1 211 ? 8.566 -3.209 8.753 1.00 83.75 211 LEU A CA 1
ATOM 1620 C C . LEU A 1 211 ? 9.975 -2.598 8.656 1.00 83.75 211 LEU A C 1
ATOM 1622 O O . LEU A 1 211 ? 10.653 -2.754 7.638 1.00 83.75 211 LEU A O 1
ATOM 1626 N N . LYS A 1 212 ? 10.467 -1.960 9.728 1.00 79.00 212 LYS A N 1
ATOM 1627 C CA . LYS A 1 212 ? 11.833 -1.400 9.792 1.00 79.00 212 LYS A CA 1
ATOM 1628 C C . LYS A 1 212 ? 12.918 -2.473 9.951 1.00 79.00 212 LYS A C 1
ATOM 1630 O O . LYS A 1 212 ? 14.068 -2.236 9.581 1.00 79.00 212 LYS A O 1
ATOM 1635 N N . GLY A 1 213 ? 12.578 -3.654 10.470 1.00 60.97 213 GLY A N 1
ATOM 1636 C CA . GLY A 1 213 ? 13.491 -4.701 10.951 1.00 60.97 213 GLY A CA 1
ATOM 1637 C C . GLY A 1 213 ? 14.360 -5.431 9.914 1.00 60.97 213 GLY A C 1
ATOM 1638 O O . GLY A 1 213 ? 14.861 -6.520 10.204 1.00 60.97 213 GLY A O 1
ATOM 1639 N N . HIS A 1 214 ? 14.570 -4.868 8.720 1.00 61.66 214 HIS A N 1
ATOM 1640 C CA . HIS A 1 214 ? 15.450 -5.396 7.669 1.00 61.66 214 HIS A CA 1
ATOM 1641 C C . HIS A 1 214 ? 15.128 -6.840 7.235 1.00 61.66 214 HIS A C 1
ATOM 1643 O O . HIS A 1 214 ? 16.022 -7.689 7.148 1.00 61.66 214 HIS A O 1
ATOM 1649 N N . GLY A 1 215 ? 13.859 -7.110 6.912 1.00 60.94 215 GLY A N 1
ATOM 1650 C CA . GLY A 1 215 ? 13.403 -8.423 6.444 1.00 60.94 215 GLY A CA 1
ATOM 1651 C C . GLY A 1 215 ? 13.144 -9.407 7.574 1.00 60.94 215 GLY A C 1
ATOM 1652 O O . GLY A 1 215 ? 13.539 -10.559 7.472 1.00 60.94 215 GLY A O 1
ATOM 1653 N N . ARG A 1 216 ? 12.559 -8.945 8.679 1.00 73.94 216 ARG A N 1
ATOM 1654 C CA . ARG A 1 216 ? 12.083 -9.803 9.777 1.00 73.94 216 ARG A CA 1
ATOM 1655 C C . ARG A 1 216 ? 10.566 -9.783 9.930 1.00 73.94 216 ARG A C 1
ATOM 1657 O O . ARG A 1 216 ? 10.052 -10.442 10.829 1.00 73.94 216 ARG A O 1
ATOM 1664 N N . SER A 1 217 ? 9.875 -9.074 9.042 1.00 85.12 217 SER A N 1
ATOM 1665 C CA . SER A 1 217 ? 8.421 -9.032 8.998 1.00 85.12 217 SER A CA 1
ATOM 1666 C C . SER A 1 217 ? 7.821 -10.435 8.874 1.00 85.12 217 SER A C 1
ATOM 1668 O O . SER A 1 217 ? 8.476 -11.333 8.326 1.00 85.12 217 SER A O 1
ATOM 1670 N N . PRO A 1 218 ? 6.594 -10.672 9.364 1.00 87.31 218 PRO A N 1
ATOM 1671 C CA . PRO A 1 218 ? 5.922 -11.958 9.203 1.00 87.31 218 PRO A CA 1
ATOM 1672 C C . PRO A 1 218 ? 5.962 -12.473 7.756 1.00 87.31 218 PRO A C 1
ATOM 1674 O O . PRO A 1 218 ? 6.384 -13.610 7.527 1.00 87.31 218 PRO A O 1
ATOM 1677 N N . GLY A 1 219 ? 5.659 -11.601 6.790 1.00 86.06 219 GLY A N 1
ATOM 1678 C CA . GLY A 1 219 ? 5.663 -11.920 5.364 1.00 86.06 219 GLY A CA 1
ATOM 1679 C C . GLY A 1 219 ? 7.044 -12.259 4.803 1.00 86.06 219 GLY A C 1
ATOM 1680 O O . GLY A 1 219 ? 7.155 -13.097 3.913 1.00 86.06 219 GLY A O 1
ATOM 1681 N N . SER A 1 220 ? 8.135 -11.735 5.374 1.00 83.25 220 SER A N 1
ATOM 1682 C CA . SER A 1 220 ? 9.502 -12.073 4.932 1.00 83.25 220 SER A CA 1
ATOM 1683 C C . SER A 1 220 ? 9.868 -13.558 5.083 1.00 83.25 220 SER A C 1
ATOM 1685 O O . SER A 1 220 ? 10.822 -14.030 4.456 1.00 83.25 220 SER A O 1
ATOM 1687 N N . LYS A 1 221 ? 9.122 -14.320 5.899 1.00 82.31 221 LYS A N 1
ATOM 1688 C CA . LYS A 1 221 ? 9.312 -15.770 6.072 1.00 82.31 221 LYS A CA 1
ATOM 1689 C C . LYS A 1 221 ? 8.875 -16.562 4.837 1.00 82.31 221 LYS A C 1
ATOM 1691 O O . LYS A 1 221 ? 9.494 -17.587 4.536 1.00 82.31 221 LYS A O 1
ATOM 1696 N N . VAL A 1 222 ? 7.854 -16.073 4.139 1.00 84.31 222 VAL A N 1
ATOM 1697 C CA . VAL A 1 222 ? 7.188 -16.754 3.018 1.00 84.31 222 VAL A CA 1
ATOM 1698 C C . VAL A 1 222 ? 7.548 -16.092 1.692 1.00 84.31 222 VAL A C 1
ATOM 1700 O O . VAL A 1 222 ? 7.949 -16.767 0.742 1.00 84.31 222 VAL A O 1
ATOM 1703 N N . ASN A 1 223 ? 7.622 -14.763 1.684 1.00 82.50 223 ASN A N 1
ATOM 1704 C CA . ASN A 1 223 ? 8.032 -13.975 0.538 1.00 82.50 223 ASN A CA 1
ATOM 1705 C C . ASN A 1 223 ? 9.550 -13.861 0.462 1.00 82.50 223 ASN A C 1
ATOM 1707 O O . ASN A 1 223 ? 10.213 -13.260 1.309 1.00 82.50 223 ASN A O 1
ATOM 1711 N N . ARG A 1 224 ? 10.118 -14.439 -0.599 1.00 65.00 224 ARG A N 1
ATOM 1712 C CA . ARG A 1 224 ? 11.574 -14.493 -0.821 1.00 65.00 224 ARG A CA 1
ATOM 1713 C C . ARG A 1 224 ? 12.101 -13.402 -1.754 1.00 65.00 224 ARG A C 1
ATOM 1715 O O . ARG A 1 224 ? 13.291 -13.398 -2.074 1.00 65.00 224 ARG A O 1
ATOM 1722 N N . GLY A 1 225 ? 11.228 -12.495 -2.193 1.00 62.00 225 GLY A N 1
ATOM 1723 C CA . GLY A 1 225 ? 11.575 -11.364 -3.049 1.00 62.00 225 GLY A CA 1
ATOM 1724 C C . GLY A 1 225 ? 12.543 -10.390 -2.369 1.00 62.00 225 GLY A C 1
ATOM 1725 O O . GLY A 1 225 ? 12.458 -10.136 -1.168 1.00 62.00 225 GLY A O 1
ATOM 1726 N N . VAL A 1 226 ? 13.466 -9.819 -3.150 1.00 50.22 226 VAL A N 1
ATOM 1727 C CA . VAL A 1 226 ? 14.521 -8.900 -2.664 1.00 50.22 226 VAL A CA 1
ATOM 1728 C C . VAL A 1 226 ? 13.947 -7.622 -2.043 1.00 50.22 226 VAL A C 1
ATOM 1730 O O . VAL A 1 226 ? 14.558 -7.058 -1.144 1.00 50.22 226 VAL A O 1
ATOM 1733 N N . ALA A 1 227 ? 12.767 -7.187 -2.486 1.00 56.78 227 ALA A N 1
ATOM 1734 C CA . ALA A 1 227 ? 12.088 -6.018 -1.935 1.00 56.78 227 ALA A CA 1
ATOM 1735 C C . ALA A 1 227 ? 11.455 -6.271 -0.548 1.00 56.78 227 ALA A C 1
ATOM 1737 O O . ALA A 1 227 ? 11.103 -5.319 0.136 1.00 56.78 227 ALA A O 1
ATOM 1738 N N . ILE A 1 228 ? 11.346 -7.537 -0.123 1.00 55.12 228 ILE A N 1
ATOM 1739 C CA . ILE A 1 228 ? 10.664 -7.950 1.116 1.00 55.12 228 ILE A CA 1
ATOM 1740 C C . ILE A 1 228 ? 11.675 -8.504 2.137 1.00 55.12 228 ILE A C 1
ATOM 1742 O O . ILE A 1 228 ? 11.571 -8.262 3.339 1.00 55.12 228 ILE A O 1
ATOM 1746 N N . GLN A 1 229 ? 12.723 -9.198 1.677 1.00 53.94 229 GLN A N 1
ATOM 1747 C CA . GLN A 1 229 ? 13.819 -9.652 2.536 1.00 53.94 229 GLN A CA 1
ATOM 1748 C C . GLN A 1 229 ? 14.977 -8.648 2.546 1.00 53.94 229 GLN A C 1
ATOM 1750 O O . GLN A 1 229 ? 15.801 -8.614 1.632 1.00 53.94 229 GLN A O 1
ATOM 1755 N N . GLY A 1 230 ? 15.103 -7.882 3.631 1.00 48.19 230 GLY A N 1
ATOM 1756 C CA . GLY A 1 230 ? 16.328 -7.139 3.922 1.00 48.19 230 GLY A CA 1
ATOM 1757 C C . GLY A 1 230 ? 17.553 -8.057 4.138 1.00 48.19 230 GLY A C 1
ATOM 1758 O O . GLY A 1 230 ? 17.424 -9.272 4.318 1.00 48.19 230 GLY A O 1
ATOM 1759 N N . PRO A 1 231 ? 18.784 -7.508 4.142 1.00 42.91 231 PRO A N 1
ATOM 1760 C CA . PRO A 1 231 ? 20.027 -8.296 4.097 1.00 42.91 231 PRO A CA 1
ATOM 1761 C C . PRO A 1 231 ? 20.263 -9.256 5.285 1.00 42.91 231 PRO A C 1
ATOM 1763 O O . PRO A 1 231 ? 21.111 -10.152 5.201 1.00 42.91 231 PRO A O 1
ATOM 1766 N N . ALA A 1 232 ? 19.545 -9.085 6.400 1.00 42.97 232 ALA A N 1
ATOM 1767 C CA . ALA A 1 232 ? 19.874 -9.684 7.693 1.00 42.97 232 ALA A CA 1
ATOM 1768 C C . ALA A 1 232 ? 19.593 -11.199 7.792 1.00 42.97 232 ALA A C 1
ATOM 1770 O O . ALA A 1 232 ? 20.376 -11.929 8.409 1.00 42.97 232 ALA A O 1
ATOM 1771 N N . LEU A 1 233 ? 18.530 -11.715 7.158 1.00 41.41 233 LEU A N 1
ATOM 1772 C CA . LEU A 1 233 ? 18.156 -13.140 7.253 1.00 41.41 233 LEU A CA 1
ATOM 1773 C C . LEU A 1 233 ? 19.192 -14.094 6.628 1.00 41.41 233 LEU A C 1
ATOM 1775 O O . LEU A 1 233 ? 19.300 -15.257 7.029 1.00 41.41 233 LEU A O 1
ATOM 1779 N N . ARG A 1 234 ? 20.005 -13.612 5.680 1.00 39.62 234 ARG A N 1
ATOM 1780 C CA . ARG A 1 234 ? 21.027 -14.429 5.002 1.00 39.62 234 ARG A CA 1
ATOM 1781 C C . ARG A 1 234 ? 22.210 -14.782 5.910 1.00 39.62 234 ARG A C 1
ATOM 1783 O O . ARG A 1 234 ? 22.754 -15.879 5.799 1.00 39.62 234 ARG A O 1
ATOM 1790 N N . HIS A 1 235 ? 22.585 -13.894 6.832 1.00 44.72 235 HIS A N 1
ATOM 1791 C CA . HIS A 1 235 ? 23.752 -14.093 7.704 1.00 44.72 235 HIS A CA 1
ATOM 1792 C C . HIS A 1 235 ? 23.486 -15.115 8.818 1.00 44.72 235 HIS A C 1
ATOM 1794 O O . HIS A 1 235 ? 24.349 -15.935 9.132 1.00 44.72 235 HIS A O 1
ATOM 1800 N N . VAL A 1 236 ? 22.269 -15.139 9.366 1.00 45.62 236 VAL A N 1
ATOM 1801 C CA . VAL A 1 236 ? 21.898 -16.052 10.461 1.00 45.62 236 VAL A CA 1
ATOM 1802 C C . VAL A 1 236 ? 21.884 -17.514 9.994 1.00 45.62 236 VAL A C 1
ATOM 1804 O O . VAL A 1 236 ? 22.415 -18.391 10.676 1.00 45.62 236 VAL A O 1
ATOM 1807 N N . ARG A 1 237 ? 21.370 -17.797 8.788 1.00 39.75 237 ARG A N 1
ATOM 1808 C CA . ARG A 1 237 ? 21.368 -19.163 8.227 1.00 39.75 237 ARG A CA 1
ATOM 1809 C C . ARG A 1 237 ? 22.774 -19.681 7.906 1.00 39.75 237 ARG A C 1
ATOM 1811 O O . ARG A 1 237 ? 23.049 -20.856 8.153 1.00 39.75 237 ARG A O 1
ATOM 1818 N N . LEU A 1 238 ? 23.674 -18.817 7.428 1.00 43.97 238 LEU A N 1
ATOM 1819 C CA . LEU A 1 238 ? 25.079 -19.168 7.197 1.00 43.97 238 LEU A CA 1
ATOM 1820 C C . LEU A 1 238 ? 25.789 -19.531 8.510 1.00 43.97 238 LEU A C 1
ATOM 1822 O O . LEU A 1 238 ? 26.487 -20.540 8.570 1.00 43.97 238 LEU A O 1
ATOM 1826 N N . LEU A 1 239 ? 25.554 -18.769 9.582 1.00 40.50 239 LEU A N 1
ATOM 1827 C CA . LEU A 1 239 ? 26.124 -19.045 10.904 1.00 40.50 239 LEU A CA 1
ATOM 1828 C C . LEU A 1 239 ? 25.611 -20.366 11.501 1.00 40.50 239 LEU A C 1
ATOM 1830 O O . LEU A 1 239 ? 26.403 -21.144 12.034 1.00 40.50 239 LEU A O 1
ATOM 1834 N N . HIS A 1 240 ? 24.318 -20.678 11.365 1.00 40.25 240 HIS A N 1
ATOM 1835 C CA . HIS A 1 240 ? 23.774 -21.968 11.809 1.00 40.25 240 HIS A CA 1
ATOM 1836 C C . HIS A 1 240 ? 24.332 -23.157 11.014 1.00 40.25 240 HIS A C 1
ATOM 1838 O O . HIS A 1 240 ? 24.616 -24.204 11.602 1.00 40.25 240 HIS A O 1
ATOM 1844 N N . TRP A 1 241 ? 24.526 -23.004 9.701 1.00 50.94 241 TRP A N 1
ATOM 1845 C CA . TRP A 1 241 ? 25.167 -24.025 8.872 1.00 50.94 241 TRP A CA 1
ATOM 1846 C C . TRP A 1 241 ? 26.642 -24.216 9.245 1.00 50.94 241 TRP A C 1
ATOM 1848 O O . TRP A 1 241 ? 27.058 -25.350 9.471 1.00 50.94 241 TRP A O 1
ATOM 1858 N N . LEU A 1 242 ? 27.406 -23.132 9.420 1.00 45.22 242 LEU A N 1
ATOM 1859 C CA . LEU A 1 242 ? 28.808 -23.183 9.856 1.00 45.22 242 LEU A CA 1
ATOM 1860 C C . LEU A 1 242 ? 28.957 -23.843 11.233 1.00 45.22 242 LEU A C 1
ATOM 1862 O O . LEU A 1 242 ? 29.859 -24.652 11.434 1.00 45.22 242 LEU A O 1
ATOM 1866 N N . ARG A 1 243 ? 28.036 -23.575 12.164 1.00 55.88 243 ARG A N 1
ATOM 1867 C CA . ARG A 1 243 ? 28.025 -24.199 13.495 1.00 55.88 243 ARG A CA 1
ATOM 1868 C C . ARG A 1 243 ? 27.693 -25.695 13.436 1.00 55.88 243 ARG A C 1
ATOM 1870 O O . ARG A 1 243 ? 28.315 -26.486 14.140 1.00 55.88 243 ARG A O 1
ATOM 1877 N N . ARG A 1 244 ? 26.769 -26.111 12.560 1.00 54.28 244 ARG A N 1
ATOM 1878 C CA . ARG A 1 244 ? 26.459 -27.536 12.314 1.00 54.28 244 ARG A CA 1
ATOM 1879 C C . ARG A 1 244 ? 27.585 -28.267 11.575 1.00 54.28 244 ARG A C 1
ATOM 1881 O O . ARG A 1 244 ? 27.852 -29.425 11.882 1.00 54.28 244 ARG A O 1
ATOM 1888 N N . ALA A 1 245 ? 28.257 -27.605 10.636 1.00 55.91 245 ALA A N 1
ATOM 1889 C CA . ALA A 1 245 ? 29.403 -28.148 9.910 1.00 55.91 245 ALA A CA 1
ATOM 1890 C C . ALA A 1 245 ? 30.655 -28.251 10.802 1.00 55.91 245 ALA A C 1
ATOM 1892 O O . ALA A 1 245 ? 31.400 -29.224 10.703 1.00 55.91 245 ALA A O 1
ATOM 1893 N N . GLY A 1 246 ? 30.848 -27.293 11.716 1.00 46.44 246 GLY A N 1
ATOM 1894 C CA . GLY A 1 246 ? 31.922 -27.302 12.711 1.00 46.44 246 GLY A CA 1
ATOM 1895 C C . GLY A 1 246 ? 31.793 -28.442 13.723 1.00 46.44 246 GLY A C 1
ATOM 1896 O O . GLY A 1 246 ? 32.769 -29.144 13.970 1.00 46.44 246 GLY A O 1
ATOM 1897 N N . ASN A 1 247 ? 30.580 -28.711 14.224 1.00 46.34 247 ASN A N 1
ATOM 1898 C CA . ASN A 1 247 ? 30.338 -29.798 15.185 1.00 46.34 247 ASN A CA 1
ATOM 1899 C C . ASN A 1 247 ? 30.493 -31.213 14.603 1.00 46.34 247 ASN A C 1
ATOM 1901 O O . ASN A 1 247 ? 30.612 -32.165 15.364 1.00 46.34 247 ASN A O 1
ATOM 1905 N N . ARG A 1 248 ? 30.494 -31.373 13.271 1.00 48.69 248 ARG A N 1
ATOM 1906 C CA . ARG A 1 248 ? 30.776 -32.667 12.623 1.00 48.69 248 ARG A CA 1
ATOM 1907 C C . ARG A 1 248 ? 32.273 -32.934 12.437 1.00 48.69 248 ARG A C 1
ATOM 1909 O O . ARG A 1 248 ? 32.644 -34.070 12.168 1.00 48.69 248 ARG A O 1
ATOM 1916 N N . ARG A 1 249 ? 33.133 -31.914 12.561 1.00 48.72 249 ARG A N 1
ATOM 1917 C CA . ARG A 1 249 ? 34.591 -32.045 12.370 1.00 48.72 249 ARG A CA 1
ATOM 1918 C C . ARG A 1 249 ? 35.369 -32.271 13.668 1.00 48.72 249 ARG A C 1
ATOM 1920 O O . ARG A 1 249 ? 36.500 -32.733 13.601 1.00 48.72 249 ARG A O 1
ATOM 1927 N N . SER A 1 250 ? 34.787 -31.997 14.833 1.00 43.72 250 SER A N 1
ATOM 1928 C CA . SER A 1 250 ? 35.441 -32.183 16.139 1.00 43.72 250 SER A CA 1
ATOM 1929 C C . SER A 1 250 ? 35.399 -33.623 16.677 1.00 43.72 250 SER A C 1
ATOM 1931 O O . SER A 1 250 ? 35.997 -33.892 17.714 1.00 43.72 250 SER A O 1
ATOM 1933 N N . SER A 1 251 ? 34.754 -34.562 15.977 1.00 43.69 251 SER A N 1
ATOM 1934 C CA . SER A 1 251 ? 34.656 -35.976 16.385 1.00 43.69 251 SER A CA 1
ATOM 1935 C C . SER A 1 251 ? 35.743 -36.891 15.788 1.00 43.69 251 SER A C 1
ATOM 1937 O O . SER A 1 251 ? 35.702 -38.096 16.012 1.00 43.69 251 SER A O 1
ATOM 1939 N N . GLY A 1 252 ? 36.705 -36.357 15.022 1.00 41.50 252 GLY A N 1
ATOM 1940 C CA . GLY A 1 252 ? 37.731 -37.142 14.318 1.00 41.50 252 GLY A CA 1
ATOM 1941 C C . GLY A 1 252 ? 39.166 -36.875 14.789 1.00 41.50 252 GLY A C 1
ATOM 1942 O O . GLY A 1 252 ? 39.833 -36.012 14.234 1.00 41.50 252 GLY A O 1
ATOM 1943 N N . GLY A 1 253 ? 39.618 -37.635 15.793 1.00 34.22 253 GLY A N 1
ATOM 1944 C CA . GLY A 1 253 ? 41.005 -38.087 16.030 1.00 34.22 253 GLY A CA 1
ATOM 1945 C C . GLY A 1 253 ? 42.174 -37.086 15.985 1.00 34.22 253 GLY A C 1
ATOM 1946 O O . GLY A 1 253 ? 42.728 -36.808 14.926 1.00 34.22 253 GLY A O 1
ATOM 1947 N N . LEU A 1 254 ? 42.675 -36.682 17.161 1.00 34.94 254 LEU A N 1
ATOM 1948 C CA . LEU A 1 254 ? 44.041 -36.162 17.328 1.00 34.94 254 LEU A CA 1
ATOM 1949 C C . LEU A 1 254 ? 45.062 -37.318 17.326 1.00 34.94 254 LEU A C 1
ATOM 1951 O O . LEU A 1 254 ? 45.094 -38.102 18.272 1.00 34.94 254 LEU A O 1
ATOM 1955 N N . LEU A 1 255 ? 45.987 -37.343 16.362 1.00 35.97 255 LEU A N 1
ATOM 1956 C CA . LEU A 1 255 ? 47.303 -37.973 16.535 1.00 35.97 255 LEU A CA 1
ATOM 1957 C C . LEU A 1 255 ? 48.357 -36.872 16.701 1.00 35.97 255 LEU A C 1
ATOM 1959 O O . LEU A 1 255 ? 48.735 -36.170 15.767 1.00 35.97 255 LEU A O 1
ATOM 1963 N N . ARG A 1 256 ? 48.785 -36.700 17.954 1.00 40.69 256 ARG A N 1
ATOM 1964 C CA . ARG A 1 256 ? 49.840 -35.787 18.406 1.00 40.69 256 ARG A CA 1
ATOM 1965 C C . ARG A 1 256 ? 51.206 -36.249 17.887 1.00 40.69 256 ARG A C 1
ATOM 1967 O O . ARG A 1 256 ? 51.615 -37.371 18.168 1.00 40.69 256 ARG A O 1
ATOM 1974 N N . ARG A 1 257 ? 51.991 -35.333 17.315 1.00 35.53 257 ARG A N 1
ATOM 1975 C CA . ARG A 1 257 ? 53.456 -35.342 17.469 1.00 35.53 257 ARG A CA 1
ATOM 1976 C C . ARG A 1 257 ? 53.909 -33.984 18.008 1.00 35.53 257 ARG A C 1
ATOM 1978 O O . ARG A 1 257 ? 53.631 -32.947 17.420 1.00 35.53 257 ARG A O 1
ATOM 1985 N N . GLN A 1 258 ? 54.527 -34.021 19.189 1.00 35.12 258 GLN A N 1
ATOM 1986 C CA . GLN A 1 258 ? 55.214 -32.898 19.841 1.00 35.12 258 GLN A CA 1
ATOM 1987 C C . GLN A 1 258 ? 56.553 -32.648 19.114 1.00 35.12 258 GLN A C 1
ATOM 1989 O O . GLN A 1 258 ? 57.104 -33.603 18.574 1.00 35.12 258 GLN A O 1
ATOM 1994 N N . ARG A 1 259 ? 57.124 -31.436 19.023 1.00 34.47 259 ARG A N 1
ATOM 1995 C CA . ARG A 1 259 ? 57.950 -30.673 20.010 1.00 34.47 259 ARG A CA 1
ATOM 1996 C C . ARG A 1 259 ? 58.820 -29.676 19.164 1.00 34.47 259 ARG A C 1
ATOM 1998 O O . ARG A 1 259 ? 58.879 -29.881 17.956 1.00 34.47 259 ARG A O 1
ATOM 2005 N N . PRO A 1 260 ? 59.648 -28.761 19.718 1.00 36.81 260 PRO A N 1
ATOM 2006 C CA . PRO A 1 260 ? 59.396 -27.647 20.638 1.00 36.81 260 PRO A CA 1
ATOM 2007 C C . PRO A 1 260 ? 59.988 -26.289 20.141 1.00 36.81 260 PRO A C 1
ATOM 2009 O O . PRO A 1 260 ? 60.528 -26.167 19.050 1.00 36.81 260 PRO A O 1
ATOM 2012 N N . GLN A 1 261 ? 59.839 -25.276 21.000 1.00 42.94 261 GLN A N 1
ATOM 2013 C CA . GLN A 1 261 ? 60.109 -23.833 20.893 1.00 42.94 261 GLN A CA 1
ATOM 2014 C C . GLN A 1 261 ? 61.578 -23.381 20.738 1.00 42.94 261 GLN A C 1
ATOM 2016 O O . GLN A 1 261 ? 62.469 -23.991 21.316 1.00 42.94 261 GLN A O 1
ATOM 2021 N N . ALA A 1 262 ? 61.761 -22.191 20.148 1.00 34.09 262 ALA A N 1
ATOM 2022 C CA . ALA A 1 262 ? 62.641 -21.085 20.586 1.00 34.09 262 ALA A CA 1
ATOM 2023 C C . ALA A 1 262 ? 62.368 -19.880 19.651 1.00 34.09 262 ALA A C 1
ATOM 2025 O O . ALA A 1 262 ? 62.079 -20.092 18.483 1.00 34.09 262 ALA A O 1
ATOM 2026 N N . GLY A 1 263 ? 62.380 -18.599 20.010 1.00 33.00 263 GLY A N 1
ATOM 2027 C CA . GLY A 1 263 ? 62.656 -17.871 21.239 1.00 33.00 263 GLY A CA 1
ATOM 2028 C C . GLY A 1 263 ? 62.221 -16.411 21.008 1.00 33.00 263 GLY A C 1
ATOM 2029 O O . GLY A 1 263 ? 62.183 -15.927 19.878 1.00 33.00 263 GLY A O 1
ATOM 2030 N N . ARG A 1 264 ? 61.806 -15.738 22.081 1.00 39.81 264 ARG A N 1
ATOM 2031 C CA . ARG A 1 264 ? 61.409 -14.322 22.107 1.00 39.81 264 ARG A CA 1
ATOM 2032 C C . ARG A 1 264 ? 62.645 -13.428 22.027 1.00 39.81 264 ARG A C 1
ATOM 2034 O O . ARG A 1 264 ? 63.615 -13.760 22.686 1.00 39.81 264 ARG A O 1
ATOM 2041 N N . HIS A 1 265 ? 62.529 -12.235 21.439 1.00 36.75 265 HIS A N 1
ATOM 2042 C CA . HIS A 1 265 ? 63.150 -11.035 22.016 1.00 36.75 265 HIS A CA 1
ATOM 2043 C C . HIS A 1 265 ? 62.287 -9.777 21.801 1.00 36.75 265 HIS A C 1
ATOM 2045 O O . HIS A 1 265 ? 61.854 -9.456 20.699 1.00 36.75 265 HIS A O 1
ATOM 2051 N N . HIS A 1 266 ? 62.003 -9.127 22.932 1.00 35.97 266 HIS A N 1
ATOM 2052 C CA . HIS A 1 266 ? 61.456 -7.783 23.138 1.00 35.97 266 HIS A CA 1
ATOM 2053 C C . HIS A 1 266 ? 62.461 -6.687 22.765 1.00 35.97 266 HIS A C 1
ATOM 2055 O O . HIS A 1 266 ? 63.634 -6.908 23.026 1.00 35.97 266 HIS A O 1
ATOM 2061 N N . VAL A 1 267 ? 61.965 -5.501 22.368 1.00 36.19 267 VAL A N 1
ATOM 2062 C CA . VAL A 1 267 ? 62.244 -4.123 22.888 1.00 36.19 267 VAL A CA 1
ATOM 2063 C C . VAL A 1 267 ? 61.163 -3.232 22.226 1.00 36.19 267 VAL A C 1
ATOM 2065 O O . VAL A 1 267 ? 61.045 -3.270 21.011 1.00 36.19 267 VAL A O 1
ATOM 2068 N N . ARG A 1 268 ? 60.152 -2.594 22.839 1.00 33.03 268 ARG A N 1
ATOM 2069 C CA . ARG A 1 268 ? 59.941 -1.657 23.969 1.00 33.03 268 ARG A CA 1
ATOM 2070 C C . ARG A 1 268 ? 60.488 -0.225 23.768 1.00 33.03 268 ARG A C 1
ATOM 2072 O O . ARG A 1 268 ? 61.637 0.025 24.086 1.00 33.03 268 ARG A O 1
ATOM 2079 N N . GLN A 1 269 ? 59.539 0.685 23.470 1.00 35.75 269 GLN A N 1
ATOM 2080 C CA . GLN A 1 269 ? 59.442 2.110 23.876 1.00 35.75 269 GLN A CA 1
ATOM 2081 C C . GLN A 1 269 ? 60.437 3.111 23.231 1.00 35.75 269 GLN A C 1
ATOM 2083 O O . GLN A 1 269 ? 61.543 2.735 22.901 1.00 35.75 269 GLN A O 1
ATOM 2088 N N . GLN A 1 270 ? 60.124 4.397 23.000 1.00 33.78 270 GLN A N 1
ATOM 2089 C CA . GLN A 1 270 ? 59.272 5.316 23.767 1.00 33.78 270 GLN A CA 1
ATOM 2090 C C . GLN A 1 270 ? 58.943 6.617 22.979 1.00 33.78 270 GLN A C 1
ATOM 2092 O O . GLN A 1 270 ? 59.766 7.092 22.212 1.00 33.78 270 GLN A O 1
ATOM 2097 N N . ARG A 1 271 ? 57.742 7.161 23.244 1.00 33.38 271 ARG A N 1
ATOM 2098 C CA . ARG A 1 271 ? 57.283 8.574 23.353 1.00 33.38 271 ARG A CA 1
ATOM 2099 C C . ARG A 1 271 ? 57.924 9.714 22.529 1.00 33.38 271 ARG A C 1
ATOM 2101 O O . ARG A 1 271 ? 59.101 10.009 22.659 1.00 33.38 271 ARG A O 1
ATOM 2108 N N . GLY A 1 272 ? 57.036 10.526 21.948 1.00 31.41 272 GLY A N 1
ATOM 2109 C CA . GLY A 1 272 ? 57.202 11.965 21.709 1.00 31.41 272 GLY A CA 1
ATOM 2110 C C . GLY A 1 272 ? 55.850 12.573 21.321 1.00 31.41 272 GLY A C 1
ATOM 2111 O O . GLY A 1 272 ? 55.142 11.992 20.510 1.00 31.41 272 GLY A O 1
ATOM 2112 N N . GLN A 1 273 ? 55.447 13.653 21.979 1.00 34.91 273 GLN A N 1
ATOM 2113 C CA . GLN A 1 273 ? 54.092 14.216 22.055 1.00 34.91 273 GLN A CA 1
ATOM 2114 C C . GLN A 1 273 ? 54.118 15.664 21.519 1.00 34.91 273 GLN A C 1
ATOM 2116 O O . GLN A 1 273 ? 55.204 16.239 21.492 1.00 34.91 273 GLN A O 1
ATOM 2121 N N . LEU A 1 274 ? 52.930 16.245 21.263 1.00 32.91 274 LEU A N 1
ATOM 2122 C CA . LEU A 1 274 ? 52.624 17.687 21.058 1.00 32.91 274 LEU A CA 1
ATOM 2123 C C . LEU A 1 274 ? 52.839 18.203 19.619 1.00 32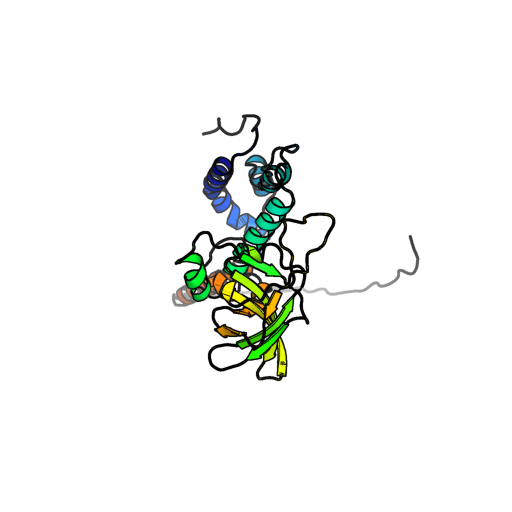.91 274 LEU A C 1
ATOM 2125 O O . 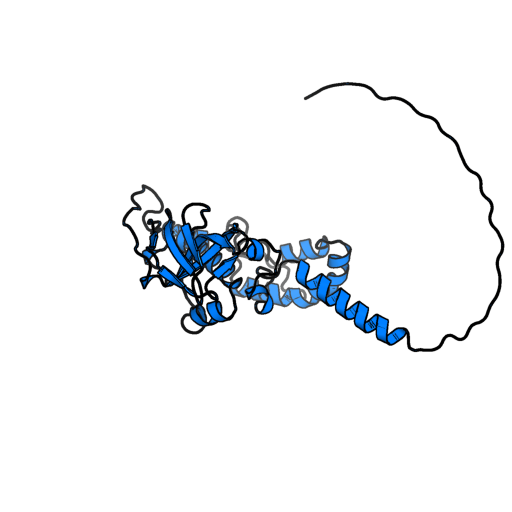LEU A 1 274 ? 53.788 17.797 18.970 1.00 32.91 274 LEU A O 1
ATOM 2129 N N . HIS A 1 275 ? 52.035 19.081 19.016 1.00 34.97 275 HIS A N 1
ATOM 2130 C CA . HIS A 1 275 ? 50.887 19.928 19.372 1.00 34.97 275 HIS A CA 1
ATOM 2131 C C . HIS A 1 275 ? 50.126 20.181 18.051 1.00 34.97 275 HIS A C 1
ATOM 2133 O O . HIS A 1 275 ? 50.780 20.244 17.014 1.00 34.97 275 HIS A O 1
ATOM 2139 N N . ASP A 1 276 ? 48.812 20.420 18.072 1.00 36.88 276 ASP A N 1
ATOM 2140 C CA . ASP A 1 276 ? 48.244 21.352 17.089 1.00 36.88 276 ASP A CA 1
ATOM 2141 C C . ASP A 1 276 ? 47.041 22.104 17.658 1.00 36.88 276 ASP A C 1
ATOM 2143 O O . ASP A 1 276 ? 46.223 21.550 18.399 1.00 36.88 276 ASP A O 1
ATOM 2147 N N . ALA A 1 277 ? 47.010 23.395 17.359 1.00 37.91 277 ALA A N 1
ATOM 2148 C CA . ALA A 1 277 ? 46.091 24.387 17.876 1.00 37.91 277 ALA A CA 1
ATOM 2149 C C . ALA A 1 277 ? 45.354 25.058 16.709 1.00 37.91 277 ALA A C 1
ATOM 2151 O O . ALA A 1 277 ? 45.952 25.340 15.680 1.00 37.91 277 ALA A O 1
ATOM 2152 N N . THR A 1 278 ? 44.088 25.405 16.968 1.00 41.03 278 THR A N 1
ATOM 2153 C CA . THR A 1 278 ? 43.323 26.540 16.406 1.00 41.03 278 THR A CA 1
ATOM 2154 C C . THR A 1 278 ? 42.973 26.595 14.911 1.00 41.03 278 THR A C 1
ATOM 2156 O O . THR A 1 278 ? 43.838 26.549 14.049 1.00 41.03 278 THR A O 1
ATOM 2159 N N . GLY A 1 279 ? 41.697 26.923 14.649 1.00 32.62 279 GLY A N 1
ATOM 2160 C CA . GLY A 1 279 ? 41.333 27.919 13.629 1.00 32.62 279 GLY A CA 1
ATOM 2161 C C . GLY A 1 279 ? 40.347 27.470 12.549 1.00 32.62 279 GLY A C 1
ATOM 2162 O O . GLY A 1 279 ? 40.730 26.725 11.660 1.00 32.62 279 GLY A O 1
ATOM 2163 N N . GLU A 1 280 ? 39.093 27.932 12.676 1.00 38.97 280 GLU A N 1
ATOM 2164 C CA . GLU A 1 280 ? 38.246 28.626 11.668 1.00 38.97 280 GLU A CA 1
ATOM 2165 C C . GLU A 1 280 ? 38.536 28.352 10.171 1.00 38.97 280 GLU A C 1
ATOM 2167 O O . GLU A 1 280 ? 39.668 28.410 9.721 1.00 38.97 280 GLU A O 1
ATOM 2172 N N . GLY A 1 281 ? 37.587 28.103 9.271 1.00 36.31 281 GLY A N 1
ATOM 2173 C CA . GLY A 1 281 ? 36.228 28.613 9.140 1.00 36.31 281 GLY A CA 1
ATOM 2174 C C . GLY A 1 281 ? 36.018 28.998 7.666 1.00 36.31 281 GLY A C 1
ATOM 2175 O O . GLY A 1 281 ? 36.683 29.907 7.181 1.00 36.31 281 GLY A O 1
ATOM 2176 N N . CYS A 1 282 ? 35.142 28.277 6.958 1.00 35.94 282 CYS A N 1
ATOM 2177 C CA . CYS A 1 282 ? 34.320 28.717 5.820 1.00 35.94 282 CYS A CA 1
ATOM 2178 C C . CYS A 1 282 ? 33.302 27.611 5.516 1.00 35.94 282 CYS A C 1
ATOM 2180 O O . CYS A 1 282 ? 33.734 26.437 5.425 1.00 35.94 282 CYS A O 1
#

Sequence (282 aa):
METVLNAPRSVLDSADLVAAAEAMIPFLREKAPETNKLRRPSDTVRARLKAAGLARVWQPKRYGGADILRAVGRGCGSTAWILAQNVQHNLMLANWPEQAQDEIWGEMPDALVSGILIPGVGKAVKVDGGYTLSGRWPFVSGCQIADWIIFTGDCVDSEGKPEELHFVVPREQVQILDTWYTIGLQGSSSQDCTLDDVFVPKHMTVSMHDLKGHGRSPGSKVNRGVAIQGPALRHVRLLHWLRRAGNRRSSGGLLRRQRPQAGRHHVRQQRGQLHDATGEGC

Mean predicted aligned error: 14.7 Å